Protein AF-A0A7X2LNN9-F1 (afdb_monomer)

Structure (mmCIF, N/CA/C/O backbone):
data_AF-A0A7X2LNN9-F1
#
_entry.id   AF-A0A7X2LNN9-F1
#
loop_
_atom_site.group_PDB
_atom_site.id
_atom_site.type_symbol
_atom_site.label_atom_id
_atom_site.label_alt_id
_atom_site.label_comp_id
_atom_site.label_asym_id
_atom_site.label_entity_id
_atom_site.label_seq_id
_atom_site.pdbx_PDB_ins_code
_atom_site.Cartn_x
_atom_site.Cartn_y
_atom_site.Cartn_z
_atom_site.occupancy
_atom_site.B_iso_or_equiv
_atom_site.auth_seq_id
_atom_site.auth_comp_id
_atom_site.auth_asym_id
_atom_site.auth_atom_id
_atom_site.pdbx_PDB_model_num
ATOM 1 N N . MET A 1 1 ? 9.167 -36.268 1.931 1.00 43.66 1 MET A N 1
ATOM 2 C CA . MET A 1 1 ? 9.288 -34.827 1.612 1.00 43.66 1 MET A CA 1
ATOM 3 C C . MET A 1 1 ? 7.962 -34.403 1.002 1.00 43.66 1 MET A C 1
ATOM 5 O O . MET A 1 1 ? 7.632 -34.933 -0.048 1.00 43.66 1 MET A O 1
ATOM 9 N N . SER A 1 2 ? 7.146 -33.583 1.678 1.00 45.25 2 SER A N 1
ATOM 10 C CA . SER A 1 2 ? 5.885 -33.127 1.072 1.00 45.25 2 SER A CA 1
ATOM 11 C C . SER A 1 2 ? 6.213 -32.093 -0.004 1.00 45.25 2 SER A C 1
ATOM 13 O O . SER A 1 2 ? 7.059 -31.221 0.213 1.00 45.25 2 SER A O 1
ATOM 15 N N . ALA A 1 3 ? 5.590 -32.221 -1.175 1.00 50.84 3 ALA A N 1
ATOM 16 C CA . ALA A 1 3 ? 5.621 -31.181 -2.190 1.00 50.84 3 ALA A CA 1
ATOM 17 C C . ALA A 1 3 ? 5.091 -29.898 -1.535 1.00 50.84 3 ALA A C 1
ATOM 19 O O . ALA A 1 3 ? 3.943 -29.847 -1.097 1.00 50.84 3 ALA A O 1
ATOM 20 N N . ARG A 1 4 ? 5.960 -28.902 -1.349 1.00 54.28 4 ARG A N 1
ATOM 21 C CA . ARG A 1 4 ? 5.538 -27.584 -0.869 1.00 54.28 4 ARG A CA 1
ATOM 22 C C . ARG A 1 4 ? 4.745 -26.959 -2.014 1.00 54.28 4 ARG A C 1
ATOM 24 O O . ARG A 1 4 ? 5.322 -26.751 -3.077 1.00 54.28 4 ARG A O 1
ATOM 31 N N . SER A 1 5 ? 3.444 -26.744 -1.825 1.00 60.78 5 SER A N 1
ATOM 32 C CA . SER A 1 5 ? 2.589 -26.164 -2.861 1.00 60.78 5 SER A CA 1
ATOM 33 C C . SER A 1 5 ? 3.081 -24.761 -3.202 1.00 60.78 5 SER A C 1
ATOM 35 O O . SER A 1 5 ? 3.317 -23.941 -2.311 1.00 60.78 5 SER A O 1
ATOM 37 N N . GLN A 1 6 ? 3.269 -24.505 -4.490 1.00 79.12 6 GLN A N 1
ATOM 38 C CA . GLN A 1 6 ? 3.495 -23.163 -5.006 1.00 79.12 6 GLN A CA 1
ATOM 39 C C . GLN A 1 6 ? 2.205 -22.345 -4.842 1.00 79.12 6 GLN A C 1
ATOM 41 O O . GLN A 1 6 ? 1.116 -22.916 -4.885 1.00 79.12 6 GLN A O 1
ATOM 46 N N . VAL A 1 7 ? 2.323 -21.037 -4.602 1.00 86.38 7 VAL A N 1
ATOM 47 C CA . VAL A 1 7 ? 1.158 -20.142 -4.551 1.00 86.38 7 VAL A CA 1
ATOM 48 C C . VAL A 1 7 ? 0.544 -20.038 -5.946 1.00 86.38 7 VAL A C 1
ATOM 50 O O . VAL A 1 7 ? 1.263 -19.787 -6.914 1.00 86.38 7 VAL A O 1
ATOM 53 N N . ASP A 1 8 ? -0.774 -20.203 -6.040 1.00 92.00 8 ASP A N 1
ATOM 54 C CA . ASP A 1 8 ? -1.530 -19.816 -7.228 1.00 92.00 8 ASP A CA 1
ATOM 55 C C . ASP A 1 8 ? -1.814 -18.310 -7.164 1.00 92.00 8 ASP A C 1
ATOM 57 O O . ASP A 1 8 ? -2.706 -17.844 -6.456 1.00 92.00 8 ASP A O 1
ATOM 61 N N . PHE A 1 9 ? -1.000 -17.522 -7.865 1.00 89.75 9 PHE A N 1
ATOM 62 C CA . PHE A 1 9 ? -1.122 -16.066 -7.848 1.00 89.75 9 PHE A CA 1
ATOM 63 C C . PHE A 1 9 ? -2.434 -15.569 -8.460 1.00 89.75 9 PHE A C 1
ATOM 65 O O . PHE A 1 9 ? -2.922 -14.531 -8.025 1.00 89.75 9 PHE A O 1
ATOM 72 N N . ALA A 1 10 ? -3.032 -16.297 -9.407 1.00 89.25 10 ALA A N 1
ATOM 73 C CA . ALA A 1 10 ? -4.291 -15.886 -10.028 1.00 89.25 10 ALA A CA 1
ATOM 74 C C . ALA A 1 10 ? -5.477 -16.047 -9.066 1.00 89.25 10 ALA A C 1
ATOM 76 O O . ALA A 1 10 ? -6.401 -15.236 -9.071 1.00 89.25 10 ALA A O 1
ATOM 77 N N . GLU A 1 11 ? -5.435 -17.069 -8.208 1.00 90.69 11 GLU A N 1
ATOM 78 C CA . GLU A 1 11 ? -6.410 -17.241 -7.128 1.00 90.69 11 GLU A CA 1
ATOM 79 C C . GLU A 1 11 ? -6.225 -16.175 -6.035 1.00 90.69 11 GLU A C 1
ATOM 81 O O . GLU A 1 11 ? -7.185 -15.607 -5.508 1.00 90.69 11 GLU A O 1
ATOM 86 N N . VAL A 1 12 ? -4.969 -15.895 -5.686 1.00 91.31 12 VAL A N 1
ATOM 87 C CA . VAL A 1 12 ? -4.617 -15.034 -4.554 1.00 91.31 12 VAL A CA 1
ATOM 88 C C . VAL A 1 12 ? -4.762 -13.546 -4.871 1.00 91.31 12 VAL A C 1
ATOM 90 O O . VAL A 1 12 ? -5.216 -12.793 -4.003 1.00 91.31 12 VAL A O 1
ATOM 93 N N . ILE A 1 13 ? -4.384 -13.140 -6.083 1.00 94.25 13 ILE A N 1
ATOM 94 C CA . ILE A 1 13 ? -4.451 -11.778 -6.616 1.00 94.25 13 ILE A CA 1
ATOM 95 C C . ILE A 1 13 ? -5.570 -11.754 -7.656 1.00 94.25 13 ILE A C 1
ATOM 97 O O . ILE A 1 13 ? -5.352 -11.945 -8.853 1.00 94.25 13 ILE A O 1
ATOM 101 N N . SER A 1 14 ? -6.787 -11.559 -7.161 1.00 92.81 14 SER A N 1
ATOM 102 C CA . SER A 1 14 ? -8.021 -11.707 -7.926 1.00 92.81 14 SER A CA 1
ATOM 103 C C . SER A 1 14 ? -8.896 -10.458 -7.855 1.00 92.81 14 SER A C 1
ATOM 105 O O . SER A 1 14 ? -8.697 -9.575 -7.019 1.00 92.81 14 SER A O 1
ATOM 107 N N . GLU A 1 15 ? -9.920 -10.406 -8.705 1.00 92.25 15 GLU A N 1
ATOM 108 C CA . GLU A 1 15 ? -10.960 -9.369 -8.669 1.00 92.25 15 GLU A CA 1
ATOM 109 C C . GLU A 1 15 ? -11.653 -9.268 -7.300 1.00 92.25 15 GLU A C 1
ATOM 111 O O . GLU A 1 15 ? -12.073 -8.185 -6.892 1.00 92.25 15 GLU A O 1
ATOM 116 N N . ASP A 1 16 ? -11.739 -10.373 -6.556 1.00 94.56 16 ASP A N 1
ATOM 117 C CA . ASP A 1 16 ? -12.312 -10.369 -5.210 1.00 94.56 16 ASP A CA 1
ATOM 118 C C . ASP A 1 16 ? -11.425 -9.606 -4.224 1.00 94.56 16 ASP A C 1
ATOM 120 O O . ASP A 1 16 ? -11.947 -8.831 -3.423 1.00 94.56 16 ASP A O 1
ATOM 124 N N . LEU A 1 17 ? -10.094 -9.736 -4.326 1.00 95.44 17 LEU A N 1
ATOM 125 C CA . LEU A 1 17 ? -9.164 -8.932 -3.530 1.00 95.44 17 LEU A CA 1
ATOM 126 C C . LEU A 1 17 ? -9.338 -7.441 -3.843 1.00 95.44 17 LEU A C 1
ATOM 128 O O . LEU A 1 17 ? -9.441 -6.634 -2.922 1.00 95.44 17 LEU A O 1
ATOM 132 N N . ILE A 1 18 ? -9.430 -7.081 -5.127 1.00 95.31 18 ILE A N 1
ATOM 133 C CA . ILE A 1 18 ? -9.627 -5.696 -5.591 1.00 95.31 18 ILE A CA 1
ATOM 134 C C . ILE A 1 18 ? -10.919 -5.100 -5.028 1.00 95.31 18 ILE A C 1
ATOM 136 O O . ILE A 1 18 ? -10.898 -3.997 -4.477 1.00 95.31 18 ILE A O 1
ATOM 140 N N . ARG A 1 19 ? -12.029 -5.845 -5.083 1.00 95.56 19 ARG A N 1
ATOM 141 C CA . ARG A 1 19 ? -13.306 -5.434 -4.478 1.00 95.56 19 ARG A CA 1
ATOM 142 C C . ARG A 1 19 ? -13.213 -5.323 -2.963 1.00 95.56 19 ARG A C 1
ATOM 144 O O . ARG A 1 19 ? -13.729 -4.363 -2.399 1.00 95.56 19 ARG A O 1
ATOM 151 N N . GLN A 1 20 ? -12.551 -6.2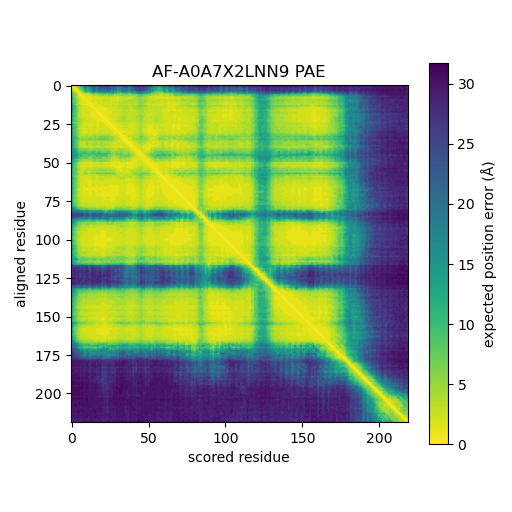77 -2.312 1.00 95.94 20 GLN A N 1
ATOM 152 C CA . GLN A 1 20 ? -12.385 -6.302 -0.864 1.00 95.94 20 GLN A CA 1
ATOM 153 C C . GLN A 1 20 ? -11.641 -5.058 -0.367 1.00 95.94 20 GLN A C 1
ATOM 155 O O . GLN A 1 20 ? -12.076 -4.434 0.598 1.00 95.94 20 GLN A O 1
ATOM 160 N N . VAL A 1 21 ? -10.553 -4.661 -1.034 1.00 96.94 21 VAL A N 1
ATOM 161 C CA . VAL A 1 21 ? -9.789 -3.463 -0.649 1.00 96.94 21 VAL A CA 1
ATOM 162 C C . VAL A 1 21 ? -10.348 -2.161 -1.227 1.00 96.94 21 VAL A C 1
ATOM 164 O O . VAL A 1 21 ? -9.925 -1.085 -0.803 1.00 96.94 21 VAL A O 1
ATOM 167 N N . ASN A 1 22 ? -11.338 -2.250 -2.120 1.00 96.94 22 ASN A N 1
ATOM 168 C CA . ASN A 1 22 ? -11.948 -1.138 -2.849 1.00 96.94 22 ASN A CA 1
ATOM 169 C C . ASN A 1 22 ? -10.922 -0.365 -3.699 1.00 96.94 22 ASN A C 1
ATOM 171 O O . ASN A 1 22 ? -10.757 0.851 -3.571 1.00 96.94 22 ASN A O 1
ATOM 175 N N . LEU A 1 23 ? -10.187 -1.106 -4.527 1.00 96.19 23 LEU A N 1
ATOM 176 C CA . LEU A 1 23 ? -9.328 -0.565 -5.580 1.00 96.19 23 LEU A CA 1
ATOM 177 C C . LEU A 1 23 ? -10.143 -0.352 -6.860 1.00 96.19 23 LEU A C 1
ATOM 179 O O . LEU A 1 23 ? -11.047 -1.129 -7.166 1.00 96.19 23 LEU A O 1
ATOM 183 N N . SER A 1 24 ? -9.791 0.669 -7.642 1.00 94.62 24 SER A N 1
ATOM 184 C CA . SER A 1 24 ? -10.483 0.960 -8.909 1.00 94.62 24 SER A CA 1
ATOM 185 C C . SER A 1 24 ? -10.273 -0.105 -9.992 1.00 94.62 24 SER A C 1
ATOM 187 O O . SER A 1 24 ? -11.080 -0.224 -10.915 1.00 94.62 24 SER A O 1
ATOM 189 N N . ARG A 1 25 ? -9.163 -0.845 -9.905 1.00 94.19 25 ARG A N 1
ATOM 190 C CA . ARG A 1 25 ? -8.722 -1.825 -10.899 1.00 94.19 25 ARG A CA 1
ATOM 191 C C . ARG A 1 25 ? -7.743 -2.827 -10.300 1.00 94.19 25 ARG A C 1
ATOM 193 O O . ARG A 1 25 ? -7.092 -2.546 -9.293 1.00 94.19 25 ARG A O 1
ATOM 200 N N . LEU A 1 26 ? -7.583 -3.955 -10.986 1.00 93.00 26 LEU A N 1
ATOM 201 C CA . LEU A 1 26 ? -6.421 -4.818 -10.822 1.00 93.00 26 LEU A CA 1
ATOM 202 C C . LEU A 1 26 ? -5.186 -4.129 -11.420 1.00 93.00 26 LEU A C 1
ATOM 204 O O . LEU A 1 26 ? -5.213 -3.683 -12.569 1.00 93.00 26 LEU A O 1
ATOM 208 N N . TYR A 1 27 ? -4.111 -4.039 -10.642 1.00 92.88 27 TYR A N 1
ATOM 209 C CA . TYR A 1 27 ? -2.844 -3.487 -11.104 1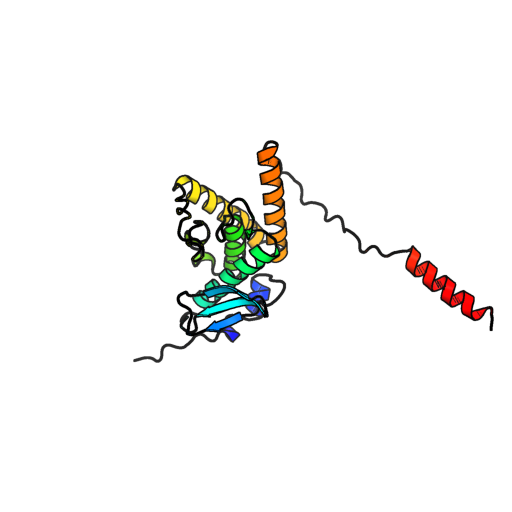.00 92.88 27 TYR A CA 1
ATOM 210 C C . TYR A 1 27 ? -2.024 -4.619 -11.743 1.00 92.88 27 TYR A C 1
ATOM 212 O O . TYR A 1 27 ? -1.892 -5.685 -11.135 1.00 92.88 27 TYR A O 1
ATOM 220 N N . PRO A 1 28 ? -1.512 -4.439 -12.975 1.00 92.00 28 PRO A N 1
ATOM 221 C CA . PRO A 1 28 ? -0.758 -5.483 -13.659 1.00 92.00 28 PRO A CA 1
ATOM 222 C C . PRO A 1 28 ? 0.471 -5.916 -12.860 1.00 92.00 28 PRO A C 1
ATOM 224 O O . PRO A 1 28 ? 1.195 -5.074 -12.330 1.00 92.00 28 PRO A O 1
ATOM 227 N N . TYR A 1 29 ? 0.720 -7.225 -12.814 1.00 93.44 29 TYR A N 1
ATOM 228 C CA . TYR A 1 29 ? 1.893 -7.788 -12.158 1.00 93.44 29 TYR A CA 1
ATOM 229 C C . TYR A 1 29 ? 2.559 -8.881 -12.999 1.00 93.44 29 TYR A C 1
ATOM 231 O O . TYR A 1 29 ? 1.916 -9.569 -13.792 1.00 93.44 29 TYR A O 1
ATOM 239 N N . GLU A 1 30 ? 3.857 -9.060 -12.778 1.00 93.81 30 GLU A N 1
ATOM 240 C CA . GLU A 1 30 ? 4.685 -10.115 -13.354 1.00 93.81 30 GLU A CA 1
ATOM 241 C C . GLU A 1 30 ? 5.240 -11.018 -12.246 1.00 93.81 30 GLU A C 1
ATOM 243 O O . GLU A 1 30 ? 5.506 -10.573 -11.130 1.00 93.81 30 GLU A O 1
ATOM 248 N N . ILE A 1 31 ? 5.446 -12.300 -12.555 1.00 93.38 31 ILE A N 1
ATOM 249 C CA . ILE A 1 31 ? 6.095 -13.253 -11.646 1.00 93.38 31 ILE A CA 1
ATOM 250 C C . ILE A 1 31 ? 7.514 -13.516 -12.145 1.00 93.38 31 ILE A C 1
ATOM 252 O O . ILE A 1 31 ? 7.689 -14.009 -13.261 1.00 93.38 31 ILE A O 1
ATOM 256 N N . SER A 1 32 ? 8.521 -13.252 -11.313 1.00 92.00 32 SER A N 1
ATOM 257 C CA . SER A 1 32 ? 9.933 -13.432 -11.666 1.00 92.00 32 SER A CA 1
ATOM 258 C C . SER A 1 32 ? 10.648 -14.385 -10.711 1.00 92.00 32 SER A C 1
ATOM 260 O O . SER A 1 32 ? 10.415 -14.376 -9.507 1.00 92.00 32 SER A O 1
ATOM 262 N N . SER A 1 33 ? 11.543 -15.218 -11.250 1.00 89.19 33 SER A N 1
ATOM 263 C CA . SER A 1 33 ? 12.490 -16.023 -10.459 1.00 89.19 33 SER A CA 1
ATOM 264 C C . SER A 1 33 ? 13.831 -15.327 -10.219 1.00 89.19 33 SER A C 1
ATOM 266 O O . SER A 1 33 ? 14.700 -15.903 -9.570 1.00 89.19 33 SER A O 1
ATOM 268 N N . GLU A 1 34 ? 14.018 -14.137 -10.787 1.00 89.56 34 GLU A N 1
ATOM 269 C CA . GLU A 1 34 ? 15.263 -13.359 -10.727 1.00 89.56 34 GLU A CA 1
ATOM 270 C C . GLU A 1 34 ? 15.202 -12.254 -9.664 1.00 89.56 34 GLU A C 1
ATOM 272 O O . GLU A 1 34 ? 16.154 -11.496 -9.498 1.00 89.56 34 GLU A O 1
ATOM 277 N N . LEU A 1 35 ? 14.089 -12.157 -8.929 1.00 86.12 35 LEU A N 1
ATOM 278 C CA . LEU A 1 35 ? 13.930 -11.168 -7.873 1.00 86.12 35 LEU A CA 1
ATOM 279 C C . LEU A 1 35 ? 14.808 -11.522 -6.664 1.00 86.12 35 LEU A C 1
ATOM 281 O O . LEU A 1 35 ? 14.803 -12.651 -6.175 1.00 86.12 35 LEU A O 1
ATOM 285 N N . HIS A 1 36 ? 15.549 -10.535 -6.158 1.00 83.75 36 HIS A N 1
ATOM 286 C CA . HIS A 1 36 ? 16.322 -10.651 -4.914 1.00 83.75 36 HIS A CA 1
ATOM 287 C C . HIS A 1 36 ? 15.546 -10.161 -3.676 1.00 83.75 36 HIS A C 1
ATOM 289 O O . HIS A 1 36 ? 16.068 -10.192 -2.562 1.00 83.75 36 HIS A O 1
ATOM 295 N N . THR A 1 37 ? 14.303 -9.718 -3.869 1.00 85.75 37 THR A N 1
ATOM 296 C CA . THR A 1 37 ? 13.343 -9.281 -2.846 1.00 85.75 37 THR A CA 1
ATOM 297 C C . THR A 1 37 ? 12.053 -10.098 -2.971 1.00 85.75 37 THR A C 1
ATOM 299 O O . THR A 1 37 ? 11.919 -10.895 -3.892 1.00 85.75 37 THR A O 1
ATOM 302 N N . SER A 1 38 ? 11.095 -9.925 -2.053 1.00 88.75 38 SER A N 1
ATOM 303 C CA . SER A 1 38 ? 9.778 -10.584 -2.153 1.00 88.75 38 SER A CA 1
ATOM 304 C C . SER A 1 38 ? 8.904 -9.992 -3.268 1.00 88.75 38 SER A C 1
ATOM 306 O O . SER A 1 38 ? 8.110 -10.706 -3.880 1.00 88.75 38 SER A O 1
ATOM 308 N N . GLY A 1 39 ? 9.050 -8.691 -3.514 1.00 90.50 39 GLY A N 1
ATOM 309 C CA . GLY A 1 39 ? 8.344 -7.917 -4.527 1.00 90.50 39 GLY A CA 1
ATOM 310 C C . GLY A 1 39 ? 9.127 -6.655 -4.876 1.00 90.50 39 GLY A C 1
ATOM 311 O O . GLY A 1 39 ? 10.080 -6.293 -4.175 1.00 90.50 39 GLY A O 1
ATOM 312 N N . GLN A 1 40 ? 8.781 -6.051 -6.008 1.00 90.38 40 GLN A N 1
ATOM 313 C CA . GLN A 1 40 ? 9.347 -4.790 -6.458 1.00 90.38 40 GLN A CA 1
ATOM 314 C C . GLN A 1 40 ? 8.367 -4.051 -7.368 1.00 90.38 40 GLN A C 1
ATOM 316 O O . GLN A 1 40 ? 7.946 -4.566 -8.404 1.00 90.38 40 GLN A O 1
ATOM 321 N N . PHE A 1 41 ? 8.089 -2.803 -7.030 1.00 88.88 41 PHE A N 1
ATOM 322 C CA . PHE A 1 41 ? 7.589 -1.799 -7.948 1.00 88.88 41 PHE A CA 1
ATOM 323 C C . PHE A 1 41 ? 8.759 -1.179 -8.727 1.00 88.88 41 PHE A C 1
ATOM 325 O O . PHE A 1 41 ? 9.728 -0.695 -8.136 1.00 88.88 41 PHE A O 1
ATOM 332 N N . ARG A 1 42 ? 8.686 -1.193 -10.060 1.00 85.81 42 ARG A N 1
ATOM 333 C CA . ARG A 1 42 ? 9.679 -0.568 -10.949 1.00 85.81 42 ARG A CA 1
ATOM 334 C C . ARG A 1 42 ? 8.998 0.241 -12.045 1.00 85.81 42 ARG A C 1
ATOM 336 O O . ARG A 1 42 ? 7.870 -0.053 -12.432 1.00 85.81 42 ARG A O 1
ATOM 343 N N . PHE A 1 43 ? 9.702 1.238 -12.566 1.00 80.12 43 PHE A N 1
ATOM 344 C CA . PHE A 1 43 ? 9.272 1.991 -13.738 1.00 80.12 43 PHE A CA 1
ATOM 345 C C . PHE A 1 43 ? 10.170 1.626 -14.919 1.00 80.12 43 PHE A C 1
ATOM 347 O O . PHE A 1 43 ? 11.388 1.765 -14.827 1.00 80.12 43 PHE A O 1
ATOM 354 N N . ASP A 1 44 ? 9.571 1.131 -15.999 1.00 80.81 44 ASP A N 1
ATOM 355 C CA . ASP A 1 44 ? 10.251 0.858 -17.264 1.00 80.81 44 ASP A CA 1
ATOM 356 C C . ASP A 1 44 ? 9.819 1.908 -18.296 1.00 80.81 44 ASP A C 1
ATOM 358 O O . ASP A 1 44 ? 8.626 2.112 -18.509 1.00 80.81 44 ASP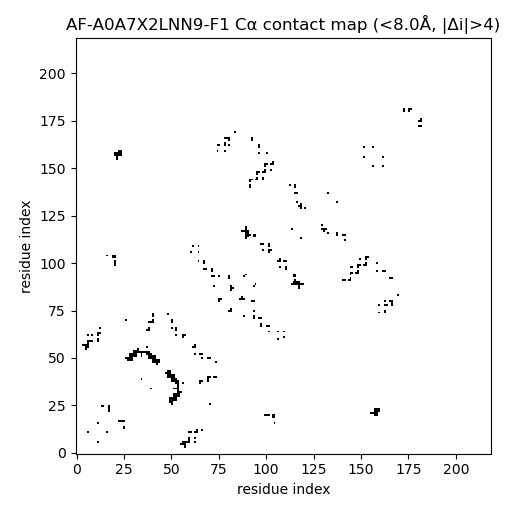 A O 1
ATOM 362 N N . ASP A 1 45 ? 10.767 2.575 -18.956 1.00 76.75 45 ASP A N 1
ATOM 363 C CA . ASP A 1 45 ? 10.463 3.665 -19.898 1.00 76.75 45 ASP A CA 1
ATOM 364 C C . ASP A 1 45 ? 9.615 3.221 -21.106 1.00 76.75 45 ASP A C 1
ATOM 366 O O . ASP A 1 45 ? 8.962 4.044 -21.750 1.00 76.75 45 ASP A O 1
ATOM 370 N N . SER A 1 46 ? 9.618 1.925 -21.432 1.00 82.81 46 SER A N 1
ATOM 371 C CA . SER A 1 46 ? 8.895 1.351 -22.568 1.00 82.81 46 SER A CA 1
ATOM 372 C C . SER A 1 46 ? 7.569 0.691 -22.185 1.00 82.81 46 SER A C 1
ATOM 374 O O . SER A 1 46 ? 6.634 0.694 -22.989 1.00 82.81 46 SER A O 1
ATOM 376 N N . LEU A 1 47 ? 7.469 0.151 -20.968 1.00 76.38 47 LEU A N 1
ATOM 377 C CA . LEU A 1 47 ? 6.301 -0.597 -20.485 1.00 76.38 47 LEU A CA 1
ATOM 378 C C . LEU A 1 47 ? 5.488 0.159 -19.422 1.00 76.38 47 LEU A C 1
ATOM 380 O O . LEU A 1 47 ? 4.349 -0.215 -19.142 1.00 76.38 47 LEU A O 1
ATOM 384 N N . GLY A 1 48 ? 6.037 1.239 -18.866 1.00 82.38 48 GLY A N 1
ATOM 385 C CA . GLY A 1 48 ? 5.445 2.017 -17.785 1.00 82.38 48 GLY A CA 1
ATOM 386 C C . GLY A 1 48 ? 5.648 1.383 -16.398 1.00 82.38 48 GLY A C 1
ATOM 387 O O . GLY A 1 48 ? 6.599 0.624 -16.189 1.00 82.38 48 GLY A O 1
ATOM 388 N N . PRO A 1 49 ? 4.789 1.713 -15.412 1.00 85.75 49 PRO A N 1
ATOM 389 C CA . PRO A 1 49 ? 4.871 1.152 -14.065 1.00 85.75 49 PRO A CA 1
ATOM 390 C C . PRO A 1 49 ? 4.592 -0.357 -14.064 1.00 85.75 49 PRO A C 1
ATOM 392 O O . PRO A 1 49 ? 3.597 -0.811 -14.631 1.00 85.75 49 PRO A O 1
ATOM 395 N N . GLN A 1 50 ? 5.445 -1.123 -13.384 1.00 89.75 50 GLN A N 1
ATOM 396 C CA . GLN A 1 50 ? 5.342 -2.574 -13.262 1.00 89.75 50 GLN A CA 1
ATOM 397 C C . GLN A 1 50 ? 5.464 -3.034 -11.808 1.00 89.75 50 GLN A C 1
ATOM 399 O O . GLN A 1 50 ? 6.362 -2.606 -11.081 1.00 89.75 50 GLN A O 1
ATOM 404 N N . ILE A 1 51 ? 4.607 -3.980 -11.421 1.00 94.06 51 ILE A N 1
ATOM 405 C CA . ILE A 1 51 ? 4.725 -4.738 -10.173 1.00 94.06 51 ILE A CA 1
ATOM 406 C C . ILE A 1 51 ? 5.333 -6.099 -10.499 1.00 94.06 51 ILE A C 1
ATOM 408 O O . ILE A 1 51 ? 4.815 -6.829 -11.340 1.00 94.06 51 ILE A O 1
ATOM 412 N N . VAL A 1 52 ? 6.414 -6.468 -9.824 1.00 93.75 52 VAL A N 1
ATOM 413 C CA . VAL A 1 52 ? 7.069 -7.767 -9.991 1.00 93.75 52 VAL A CA 1
ATOM 414 C C . VAL A 1 52 ? 7.063 -8.499 -8.658 1.00 93.75 52 VAL A C 1
ATOM 416 O O . VAL A 1 52 ? 7.446 -7.935 -7.637 1.00 93.75 52 VAL A O 1
ATOM 419 N N . LEU A 1 53 ? 6.634 -9.758 -8.657 1.00 94.12 53 LEU A N 1
ATOM 420 C CA . LEU A 1 53 ? 6.549 -10.599 -7.465 1.00 94.12 53 LEU A CA 1
ATOM 421 C C . LEU A 1 53 ? 7.512 -11.781 -7.575 1.00 94.12 53 LEU A C 1
ATOM 423 O O . LEU A 1 53 ? 7.689 -12.358 -8.654 1.00 94.12 53 LEU A O 1
ATOM 427 N N . ASP A 1 54 ? 8.105 -12.176 -6.450 1.00 92.69 54 ASP A N 1
ATOM 428 C CA . ASP A 1 54 ? 8.967 -13.353 -6.391 1.00 92.69 54 ASP A CA 1
ATOM 429 C C . ASP A 1 54 ? 8.156 -14.643 -6.587 1.00 92.69 54 ASP A C 1
ATOM 431 O O . ASP A 1 54 ? 7.220 -14.963 -5.845 1.00 92.69 54 ASP A O 1
ATOM 435 N N . ARG A 1 55 ? 8.573 -15.448 -7.566 1.00 88.56 55 ARG A N 1
ATOM 436 C CA . ARG A 1 55 ? 8.022 -16.775 -7.858 1.00 88.56 55 ARG A CA 1
ATOM 437 C C . ARG A 1 55 ? 8.051 -17.721 -6.658 1.00 88.56 55 ARG A C 1
ATOM 439 O O . ARG A 1 55 ? 7.253 -18.662 -6.615 1.00 88.56 55 ARG A O 1
ATOM 446 N N . TYR A 1 56 ? 8.976 -17.523 -5.721 1.00 88.12 56 TYR A N 1
ATOM 447 C CA . TYR A 1 56 ? 9.183 -18.407 -4.576 1.00 88.12 56 TYR A CA 1
ATOM 448 C C . TYR A 1 56 ? 8.361 -18.040 -3.338 1.00 88.12 56 TYR A C 1
ATOM 450 O O . TYR A 1 56 ? 8.527 -18.695 -2.300 1.00 88.12 56 TYR A O 1
ATOM 458 N N . LEU A 1 57 ? 7.432 -17.081 -3.431 1.00 88.56 57 LEU A N 1
ATOM 459 C CA . LEU A 1 57 ? 6.432 -16.843 -2.390 1.00 88.56 57 LEU A CA 1
ATOM 460 C C . LEU A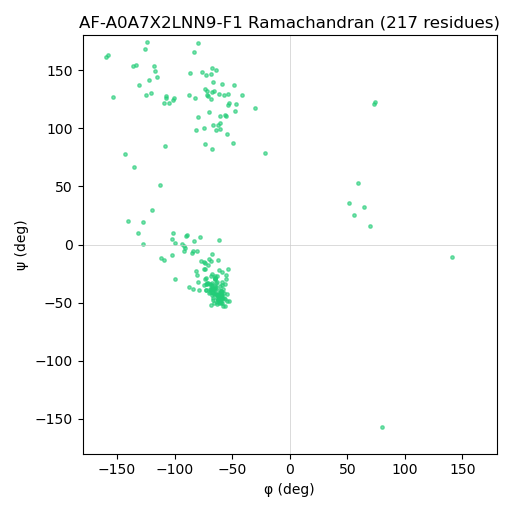 1 57 ? 5.618 -18.121 -2.131 1.00 88.56 57 LEU A C 1
ATOM 462 O O . LEU A 1 57 ? 5.118 -18.777 -3.042 1.00 88.56 57 LEU A O 1
ATOM 466 N N . ARG A 1 58 ? 5.522 -18.510 -0.853 1.00 84.81 58 ARG A N 1
ATOM 467 C CA . ARG A 1 58 ? 4.987 -19.828 -0.441 1.00 84.81 58 ARG A CA 1
ATOM 468 C C . ARG A 1 58 ? 3.656 -19.776 0.288 1.00 84.81 58 ARG A C 1
ATOM 470 O O . ARG A 1 58 ? 3.075 -20.820 0.562 1.00 84.81 58 ARG A O 1
ATOM 477 N N . ARG A 1 59 ? 3.222 -18.586 0.691 1.00 88.50 59 ARG A N 1
ATOM 478 C CA . ARG A 1 59 ? 1.999 -18.385 1.469 1.00 88.50 59 ARG A CA 1
ATOM 479 C C . ARG A 1 59 ? 1.123 -17.395 0.728 1.00 88.50 59 ARG A C 1
ATOM 481 O O . ARG A 1 59 ? 1.604 -16.317 0.394 1.00 88.50 59 ARG A O 1
ATOM 488 N N . ALA A 1 60 ? -0.136 -17.767 0.513 1.00 88.44 60 ALA A N 1
ATOM 489 C CA . ALA A 1 60 ? -1.125 -16.923 -0.149 1.00 88.44 60 ALA A CA 1
ATOM 490 C C .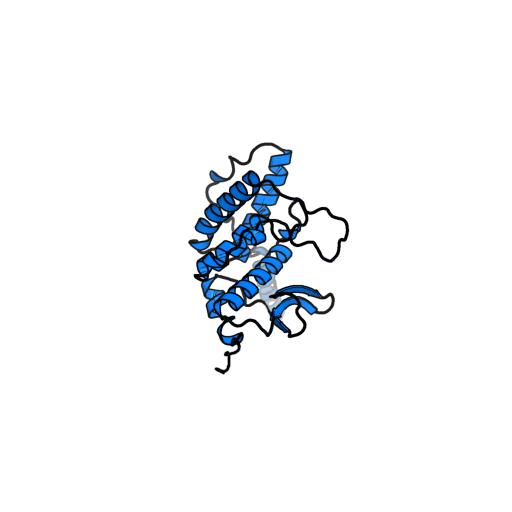 ALA A 1 60 ? -1.218 -15.545 0.517 1.00 88.44 60 ALA A C 1
ATOM 492 O O . ALA A 1 60 ? -1.095 -14.526 -0.147 1.00 88.44 60 ALA A O 1
ATOM 493 N N . GLU A 1 61 ? -1.327 -15.512 1.843 1.00 89.69 61 GLU A N 1
ATOM 494 C CA . GLU A 1 61 ? -1.395 -14.268 2.617 1.00 89.69 61 GLU A CA 1
ATOM 495 C C . GLU A 1 61 ? -0.162 -13.376 2.421 1.00 89.69 61 GLU A C 1
ATOM 497 O O . GLU A 1 61 ? -0.293 -12.177 2.200 1.00 89.69 61 GLU A O 1
ATOM 502 N N . HIS A 1 62 ? 1.038 -13.969 2.424 1.00 90.19 62 HIS A N 1
ATOM 503 C CA . HIS A 1 62 ? 2.270 -13.222 2.180 1.00 90.19 62 HIS A CA 1
ATOM 504 C C . HIS A 1 62 ? 2.317 -12.682 0.746 1.00 90.19 62 HIS A C 1
ATOM 506 O O . HIS A 1 62 ? 2.710 -11.542 0.542 1.00 90.19 62 HIS A O 1
ATOM 512 N N . ALA A 1 63 ? 1.859 -13.455 -0.243 1.00 92.56 63 ALA A N 1
ATOM 513 C CA . ALA A 1 63 ? 1.762 -12.978 -1.620 1.00 92.56 63 ALA A CA 1
ATOM 514 C C . ALA A 1 63 ? 0.750 -11.829 -1.776 1.00 92.56 63 ALA A C 1
ATOM 516 O O . ALA A 1 63 ? 1.040 -10.878 -2.498 1.00 92.56 63 ALA A O 1
ATOM 517 N N . ARG A 1 64 ? -0.386 -11.856 -1.055 1.00 94.50 64 ARG A N 1
ATOM 518 C CA . ARG A 1 64 ? -1.322 -10.714 -1.002 1.00 94.50 64 ARG A CA 1
ATOM 519 C C . ARG A 1 64 ? -0.671 -9.483 -0.401 1.00 94.50 64 ARG A C 1
ATOM 521 O O . ARG A 1 64 ? -0.801 -8.411 -0.976 1.00 94.50 64 ARG A O 1
ATOM 528 N N . TYR A 1 65 ? 0.016 -9.637 0.732 1.00 95.00 65 TYR A N 1
ATOM 529 C CA . TYR A 1 65 ? 0.725 -8.535 1.377 1.00 95.00 65 TYR A CA 1
ATOM 530 C C . TYR A 1 65 ? 1.727 -7.892 0.415 1.00 95.00 65 TYR A C 1
ATOM 532 O O . TYR A 1 65 ? 1.637 -6.694 0.173 1.00 95.00 65 TYR A O 1
ATOM 540 N N . VAL A 1 66 ? 2.613 -8.693 -0.187 1.00 94.88 66 VAL A N 1
ATOM 541 C CA . VAL A 1 66 ? 3.636 -8.195 -1.117 1.00 94.88 66 VAL A CA 1
ATOM 542 C C . VAL A 1 66 ? 2.986 -7.484 -2.301 1.00 94.88 66 VAL A C 1
ATOM 544 O O . VAL A 1 66 ? 3.385 -6.378 -2.644 1.00 94.88 66 VAL A O 1
ATOM 547 N N . TYR A 1 67 ? 1.947 -8.068 -2.898 1.00 96.38 67 TYR A N 1
ATOM 548 C CA . TYR A 1 67 ? 1.239 -7.420 -3.996 1.00 96.38 67 TYR A CA 1
ATOM 549 C C . TYR A 1 67 ? 0.620 -6.076 -3.578 1.00 96.38 67 TYR A C 1
ATOM 551 O O . TYR A 1 67 ? 0.853 -5.069 -4.239 1.00 96.38 67 TYR A O 1
ATOM 559 N N . LEU A 1 68 ? -0.120 -6.024 -2.465 1.00 97.38 68 LEU A N 1
ATOM 560 C CA . LEU A 1 68 ? -0.730 -4.782 -1.974 1.00 97.38 68 LEU A CA 1
ATOM 561 C C . LEU A 1 68 ? 0.316 -3.724 -1.591 1.00 97.38 68 LEU A C 1
ATOM 563 O O . LEU A 1 68 ? 0.066 -2.533 -1.764 1.00 97.38 68 LEU A O 1
ATOM 567 N N . HIS A 1 69 ? 1.482 -4.148 -1.104 1.00 95.62 69 HIS A N 1
ATOM 568 C CA . HIS A 1 69 ? 2.620 -3.279 -0.816 1.00 95.62 69 HIS A CA 1
ATOM 569 C C . HIS A 1 69 ? 3.151 -2.601 -2.081 1.00 95.62 69 HIS A C 1
ATOM 571 O O . HIS A 1 69 ? 3.263 -1.376 -2.126 1.00 95.62 69 HIS A O 1
ATOM 577 N N . GLU A 1 70 ? 3.396 -3.364 -3.146 1.00 95.00 70 GLU A N 1
ATOM 578 C CA . GLU A 1 70 ? 3.858 -2.786 -4.414 1.00 95.00 70 GLU A CA 1
ATOM 579 C C . GLU A 1 70 ? 2.769 -1.948 -5.109 1.00 95.00 70 GLU A C 1
ATOM 581 O O . GLU A 1 70 ? 3.065 -0.902 -5.688 1.00 95.00 70 GLU A O 1
ATOM 586 N N . VAL A 1 71 ? 1.489 -2.327 -4.982 1.00 96.06 71 VAL A N 1
ATOM 587 C CA . VAL A 1 71 ? 0.359 -1.484 -5.418 1.00 96.06 71 VAL A CA 1
ATOM 588 C C . VAL A 1 71 ? 0.347 -0.151 -4.668 1.00 96.06 71 VAL A C 1
ATOM 590 O O . VAL A 1 71 ? 0.129 0.894 -5.283 1.00 96.06 71 VAL A O 1
ATOM 593 N N . ALA A 1 72 ? 0.613 -0.152 -3.358 1.00 94.75 72 ALA A N 1
ATOM 594 C CA . ALA A 1 72 ? 0.701 1.078 -2.575 1.00 94.75 72 ALA A CA 1
ATOM 595 C C . ALA A 1 72 ? 1.799 2.004 -3.116 1.00 94.75 72 ALA A C 1
ATOM 597 O O . ALA A 1 72 ? 1.582 3.212 -3.204 1.00 94.75 72 ALA A O 1
ATOM 598 N N . HIS A 1 73 ? 2.948 1.450 -3.520 1.00 91.38 73 HIS A N 1
ATOM 599 C CA . HIS A 1 73 ? 4.026 2.220 -4.142 1.00 91.38 73 HIS A CA 1
ATOM 600 C C . HIS A 1 73 ? 3.593 2.841 -5.468 1.00 91.38 73 HIS A C 1
ATOM 602 O O . HIS A 1 73 ? 3.797 4.040 -5.670 1.00 91.38 73 HIS A O 1
ATOM 608 N N . GLN A 1 74 ? 2.937 2.068 -6.335 1.00 92.25 74 GLN A N 1
ATOM 609 C CA . GLN A 1 74 ? 2.443 2.589 -7.604 1.00 92.25 74 GLN A CA 1
ATOM 610 C C . GLN A 1 74 ? 1.415 3.712 -7.405 1.00 92.25 74 GLN A C 1
ATOM 612 O O . GLN A 1 74 ? 1.538 4.769 -8.020 1.00 92.25 74 GLN A O 1
ATOM 617 N N . ILE A 1 75 ? 0.433 3.529 -6.517 1.00 92.94 75 ILE A N 1
ATOM 618 C CA . ILE A 1 75 ? -0.577 4.558 -6.225 1.00 92.94 75 ILE A CA 1
ATOM 619 C C . ILE A 1 75 ? 0.082 5.798 -5.613 1.00 92.94 75 ILE A C 1
ATOM 621 O O . ILE A 1 75 ? -0.211 6.923 -6.015 1.00 92.94 75 ILE A O 1
ATOM 625 N N . ALA A 1 76 ? 1.015 5.622 -4.677 1.00 88.50 76 ALA A N 1
ATOM 626 C CA . ALA A 1 76 ? 1.762 6.738 -4.109 1.00 88.50 76 ALA A CA 1
ATOM 627 C C . ALA A 1 76 ? 2.540 7.519 -5.186 1.00 88.50 76 ALA A C 1
ATOM 629 O O . ALA 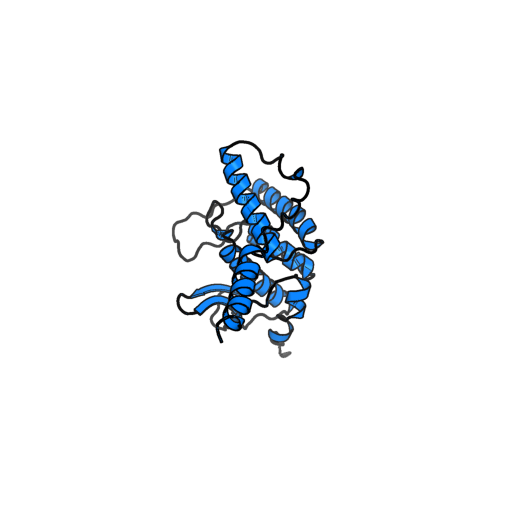A 1 76 ? 2.646 8.745 -5.099 1.00 88.50 76 ALA A O 1
ATOM 630 N N . MET A 1 77 ? 3.050 6.838 -6.216 1.00 85.56 77 MET A N 1
ATOM 631 C CA . MET A 1 77 ? 3.675 7.484 -7.367 1.00 85.56 77 MET A CA 1
ATOM 632 C C . MET A 1 77 ? 2.652 8.257 -8.213 1.00 85.56 77 MET A C 1
ATOM 634 O O . MET A 1 77 ? 2.831 9.454 -8.431 1.00 85.56 77 MET A O 1
ATOM 638 N N . GLU A 1 78 ? 1.553 7.610 -8.619 1.00 87.62 78 GLU A N 1
ATOM 639 C CA . GLU A 1 78 ? 0.480 8.194 -9.448 1.00 87.62 78 GLU A CA 1
ATOM 640 C C . GLU A 1 78 ? -0.126 9.468 -8.829 1.00 87.62 78 GLU A C 1
ATOM 642 O O . GLU A 1 78 ? -0.489 10.398 -9.549 1.00 87.62 78 GLU A O 1
ATOM 647 N N . TYR A 1 79 ? -0.200 9.533 -7.497 1.00 86.81 79 TYR A N 1
ATOM 648 C CA . TYR A 1 79 ? -0.781 10.655 -6.753 1.00 86.81 79 TYR A CA 1
ATOM 649 C C . TYR A 1 79 ? 0.256 11.623 -6.160 1.00 86.81 79 TYR A C 1
ATOM 651 O O . TYR A 1 79 ? -0.110 12.483 -5.360 1.00 86.81 79 TYR A O 1
ATOM 659 N N . GLY A 1 80 ? 1.540 11.509 -6.524 1.00 77.00 80 GLY A N 1
ATOM 660 C CA . GLY A 1 80 ? 2.589 12.442 -6.080 1.00 77.00 80 GLY A CA 1
ATOM 661 C C . GLY A 1 80 ? 2.950 12.344 -4.590 1.00 77.00 80 GLY A C 1
ATOM 662 O O . GLY A 1 80 ? 3.589 13.236 -4.041 1.00 77.00 80 GLY A O 1
ATOM 663 N N . MET A 1 81 ? 2.560 11.268 -3.903 1.00 77.81 81 MET A N 1
ATOM 664 C CA . MET A 1 81 ? 2.869 11.046 -2.481 1.00 77.81 81 MET A CA 1
ATOM 665 C C . MET A 1 81 ? 4.330 10.642 -2.242 1.00 77.81 81 MET A C 1
ATOM 667 O O . MET A 1 81 ? 4.829 10.784 -1.125 1.00 77.81 81 MET A O 1
ATOM 671 N N . HIS A 1 82 ? 5.008 10.135 -3.272 1.00 67.50 82 HIS A N 1
ATOM 672 C CA . HIS A 1 82 ? 6.439 9.826 -3.247 1.00 67.50 82 HIS A CA 1
ATOM 673 C C . HIS A 1 82 ? 7.321 11.087 -3.164 1.00 67.50 82 HIS A C 1
ATOM 675 O O . HIS A 1 82 ? 8.402 11.034 -2.579 1.00 67.50 82 HIS A O 1
ATOM 681 N N . ASP A 1 83 ? 6.827 12.227 -3.662 1.00 55.00 83 ASP A N 1
ATOM 682 C CA . ASP A 1 83 ? 7.516 13.526 -3.650 1.00 55.00 83 ASP A CA 1
ATOM 683 C C . ASP A 1 83 ? 7.408 14.268 -2.303 1.00 55.00 83 ASP A C 1
ATOM 685 O O . ASP A 1 83 ? 8.026 15.314 -2.098 1.00 55.00 83 ASP A O 1
ATOM 689 N N . ALA A 1 84 ? 6.634 13.736 -1.353 1.00 49.75 84 ALA A N 1
ATOM 690 C CA . ALA A 1 84 ? 6.427 14.333 -0.039 1.00 49.75 84 ALA A CA 1
ATOM 691 C C . ALA A 1 84 ? 7.637 14.123 0.897 1.00 49.75 84 ALA A C 1
ATOM 693 O O . ALA A 1 84 ? 8.240 13.046 0.930 1.00 49.75 84 ALA A O 1
ATOM 694 N N . PRO A 1 85 ? 7.910 15.064 1.816 1.00 43.91 85 PRO A N 1
ATOM 695 C CA . PRO A 1 85 ? 8.969 16.091 1.767 1.00 43.91 85 PRO A CA 1
ATOM 696 C C . PRO A 1 85 ? 10.426 15.578 1.719 1.00 43.91 85 PRO A C 1
ATOM 698 O O . PRO A 1 85 ? 11.367 16.371 1.796 1.00 43.91 85 PRO A O 1
ATOM 701 N N . HIS A 1 86 ? 10.649 14.267 1.638 1.00 46.50 86 HIS A N 1
ATOM 702 C CA . HIS A 1 86 ? 11.980 13.659 1.711 1.00 46.50 86 HIS A CA 1
ATOM 703 C C . HIS A 1 86 ? 12.292 12.705 0.550 1.00 46.50 86 HIS A C 1
ATOM 705 O O . HIS A 1 86 ? 13.396 12.162 0.511 1.00 46.50 86 HIS A O 1
ATOM 711 N N . GLY A 1 87 ? 11.365 12.518 -0.401 1.00 54.78 87 GLY A N 1
ATOM 712 C CA . GLY A 1 87 ? 11.556 11.575 -1.508 1.00 54.78 87 GLY A CA 1
ATOM 713 C C . GLY A 1 87 ? 11.657 10.132 -1.015 1.00 54.78 87 GLY A C 1
ATOM 714 O O . GLY A 1 87 ? 12.435 9.347 -1.554 1.00 54.78 87 GLY A O 1
ATOM 715 N N . VAL A 1 88 ? 10.955 9.810 0.077 1.00 62.53 88 VAL A N 1
ATOM 716 C CA . VAL A 1 88 ? 11.050 8.505 0.729 1.00 62.53 88 VAL A CA 1
ATOM 717 C C . VAL A 1 88 ? 9.793 7.691 0.473 1.00 62.53 88 VAL A C 1
ATOM 719 O O . VAL A 1 88 ? 8.677 8.118 0.776 1.00 62.53 88 VAL A O 1
ATOM 722 N N . ALA A 1 89 ? 10.009 6.484 -0.045 1.00 69.38 89 ALA A N 1
ATOM 723 C CA . ALA A 1 89 ? 8.962 5.572 -0.481 1.00 69.38 89 ALA A CA 1
ATOM 724 C C . ALA A 1 89 ? 8.059 5.067 0.664 1.00 69.38 89 ALA A C 1
ATOM 726 O O . ALA A 1 89 ? 6.892 4.780 0.424 1.00 69.38 89 ALA A O 1
ATOM 727 N N . HIS A 1 90 ? 8.571 5.001 1.901 1.00 82.19 90 HIS A N 1
ATOM 728 C CA . HIS A 1 90 ? 7.885 4.454 3.088 1.00 82.19 90 HIS A CA 1
ATOM 729 C C . HIS A 1 90 ? 7.557 5.521 4.142 1.00 82.19 90 HIS A C 1
ATOM 731 O O . HIS A 1 90 ? 7.916 5.390 5.314 1.00 82.19 90 HIS A O 1
ATOM 737 N N . ASN A 1 91 ? 6.915 6.617 3.725 1.00 78.06 91 ASN A N 1
ATOM 738 C CA . ASN A 1 91 ? 6.478 7.671 4.644 1.00 78.06 91 ASN A CA 1
ATOM 739 C C . ASN A 1 91 ? 5.171 7.311 5.392 1.00 78.06 91 ASN A C 1
ATOM 741 O O . ASN A 1 91 ? 4.521 6.305 5.118 1.00 78.06 91 ASN A O 1
ATOM 745 N N . CYS A 1 92 ? 4.746 8.136 6.355 1.00 81.94 92 CYS A N 1
ATOM 746 C CA . CYS A 1 92 ? 3.535 7.850 7.136 1.00 81.94 92 CYS A CA 1
ATOM 747 C C . CYS A 1 92 ? 2.245 7.860 6.298 1.00 81.94 92 CYS A C 1
ATOM 749 O O . CYS A 1 92 ? 1.323 7.122 6.621 1.00 81.94 92 CYS A O 1
ATOM 751 N N . TYR A 1 93 ? 2.168 8.630 5.211 1.00 86.88 93 TYR A N 1
ATOM 752 C CA . TYR A 1 93 ? 1.005 8.611 4.320 1.00 86.88 93 TYR A CA 1
ATOM 753 C C . TYR A 1 93 ? 0.954 7.330 3.481 1.00 86.88 93 TYR A C 1
ATOM 755 O O . TYR A 1 93 ? -0.120 6.750 3.327 1.00 86.88 93 TYR A O 1
ATOM 763 N N . PHE A 1 94 ? 2.109 6.843 3.013 1.00 89.56 94 PHE A N 1
ATOM 764 C CA . PHE A 1 94 ? 2.232 5.497 2.447 1.00 89.56 94 PHE A CA 1
ATOM 765 C C . PHE A 1 94 ? 1.758 4.441 3.457 1.00 89.56 94 PHE A C 1
ATOM 767 O O . PHE A 1 94 ? 0.929 3.597 3.125 1.00 89.56 94 PHE A O 1
ATOM 774 N N . GLY A 1 95 ? 2.202 4.544 4.714 1.00 91.44 95 GLY A N 1
ATOM 775 C CA . GLY A 1 95 ? 1.778 3.648 5.790 1.00 91.44 95 GLY A CA 1
ATOM 776 C C . GLY A 1 95 ? 0.264 3.627 6.009 1.00 91.44 95 GLY A C 1
ATOM 777 O O . GLY A 1 95 ? -0.308 2.553 6.176 1.00 91.44 95 GLY A O 1
ATOM 778 N N . VAL A 1 96 ? -0.403 4.789 5.968 1.00 93.25 96 VAL A N 1
ATOM 779 C CA . VAL A 1 96 ? -1.875 4.870 6.030 1.00 93.25 96 VAL A CA 1
ATOM 780 C C . VAL A 1 96 ? -2.501 4.105 4.866 1.00 93.25 96 VAL A C 1
ATOM 782 O O . VAL A 1 96 ? -3.385 3.283 5.094 1.00 93.25 96 VAL A O 1
ATOM 785 N N . LEU A 1 97 ? -2.028 4.344 3.640 1.00 94.94 97 LEU A N 1
ATOM 786 C CA . LEU A 1 97 ? -2.550 3.703 2.433 1.00 94.94 97 LEU A CA 1
ATOM 787 C C . LEU A 1 97 ? -2.429 2.173 2.506 1.00 94.94 97 LEU A C 1
ATOM 789 O O . LEU A 1 97 ? -3.416 1.457 2.315 1.00 94.94 97 LEU A O 1
ATOM 793 N N . LEU A 1 98 ? -1.233 1.682 2.843 1.00 96.50 98 LEU A N 1
ATOM 794 C CA . LEU A 1 98 ? -0.948 0.258 2.969 1.00 96.50 98 LEU A CA 1
ATOM 795 C C . LEU A 1 98 ? -1.774 -0.379 4.089 1.00 96.50 98 LEU A C 1
ATOM 797 O O . LEU A 1 98 ? -2.469 -1.367 3.854 1.00 96.50 98 LEU A O 1
ATOM 801 N N . LEU A 1 99 ? -1.767 0.198 5.295 1.00 97.06 99 LEU A N 1
ATOM 802 C CA . LEU A 1 99 ? -2.502 -0.370 6.424 1.00 97.06 99 LEU A CA 1
ATOM 803 C C . LEU A 1 99 ? -4.018 -0.366 6.183 1.00 97.06 99 LEU A C 1
ATOM 805 O O . LEU A 1 99 ? -4.698 -1.302 6.603 1.00 97.06 99 LEU A O 1
ATOM 809 N N . THR A 1 100 ? -4.564 0.620 5.466 1.00 98.25 100 THR A N 1
ATOM 810 C CA . THR A 1 100 ? -5.973 0.604 5.053 1.00 98.25 100 THR A CA 1
ATOM 811 C C . THR A 1 100 ? -6.281 -0.572 4.127 1.00 98.25 100 THR A C 1
ATOM 813 O O . THR A 1 100 ? -7.247 -1.295 4.384 1.00 98.25 100 THR A O 1
ATOM 816 N N . MET A 1 101 ? -5.465 -0.812 3.093 1.00 98.12 101 MET A N 1
ATOM 817 C CA . MET A 1 101 ? -5.640 -1.975 2.212 1.00 98.12 101 MET A CA 1
ATOM 818 C C . MET A 1 101 ? -5.542 -3.287 2.992 1.00 98.12 101 MET A C 1
ATOM 820 O O . MET A 1 101 ? -6.410 -4.147 2.856 1.00 98.12 101 MET A O 1
ATOM 824 N N . LEU A 1 102 ? -4.545 -3.420 3.870 1.00 97.38 102 LEU A N 1
ATOM 825 C CA . LEU A 1 102 ? -4.354 -4.626 4.675 1.00 97.38 102 LEU A CA 1
ATOM 826 C C . LEU A 1 102 ? -5.500 -4.862 5.660 1.00 97.38 102 LEU A C 1
ATOM 828 O O . LEU A 1 102 ? -5.927 -6.000 5.818 1.00 97.38 102 LEU A O 1
ATOM 832 N N . LYS A 1 103 ? -6.043 -3.820 6.298 1.00 97.19 103 LYS A N 1
ATOM 833 C CA . LYS A 1 103 ? -7.225 -3.947 7.169 1.00 97.19 103 LYS A CA 1
ATOM 834 C C . LYS A 1 103 ? -8.440 -4.446 6.395 1.00 97.19 103 LYS A C 1
ATOM 836 O O . LYS A 1 103 ? -9.117 -5.357 6.858 1.00 97.19 103 LYS A O 1
ATOM 841 N N . ARG A 1 104 ? -8.696 -3.892 5.207 1.00 97.50 104 ARG A N 1
ATOM 842 C CA . ARG A 1 104 ? -9.805 -4.334 4.350 1.00 97.50 104 ARG A CA 1
ATOM 843 C C . ARG A 1 104 ? -9.610 -5.771 3.858 1.00 97.50 104 ARG A C 1
ATOM 845 O O . ARG A 1 104 ? -10.573 -6.529 3.805 1.00 97.50 104 ARG A O 1
ATOM 852 N N . ALA A 1 105 ? -8.365 -6.164 3.591 1.00 95.56 105 ALA A N 1
ATOM 853 C CA . ALA A 1 105 ? -7.962 -7.518 3.211 1.00 95.56 105 ALA A CA 1
ATOM 854 C C . ALA A 1 105 ? -7.868 -8.524 4.384 1.00 95.56 105 ALA A C 1
ATOM 856 O O . ALA A 1 105 ? -7.372 -9.631 4.183 1.00 95.56 105 ALA A O 1
ATOM 857 N N . ASP A 1 106 ? -8.270 -8.150 5.606 1.00 94.38 106 ASP A N 1
ATOM 858 C CA . ASP A 1 106 ? -8.101 -8.953 6.835 1.00 94.38 106 ASP A CA 1
ATOM 859 C C . ASP A 1 106 ? -6.652 -9.443 7.071 1.00 94.38 106 ASP A C 1
ATOM 861 O O . ASP A 1 106 ? -6.372 -10.548 7.526 1.00 94.38 106 ASP A O 1
ATOM 865 N N . SER A 1 107 ? -5.684 -8.601 6.710 1.00 93.94 107 SER A N 1
ATOM 866 C CA . SER A 1 107 ? -4.247 -8.906 6.676 1.00 93.94 107 SER A CA 1
ATOM 867 C C . SER A 1 107 ? -3.405 -7.883 7.450 1.00 93.94 107 SER A C 1
ATOM 869 O O . SER A 1 107 ? -2.196 -7.788 7.259 1.00 93.94 107 SER A O 1
ATOM 871 N N . ALA A 1 108 ? -4.015 -7.110 8.356 1.00 94.06 108 ALA A N 1
ATOM 872 C CA . ALA A 1 108 ? -3.335 -6.039 9.102 1.00 94.06 108 ALA A CA 1
ATOM 873 C C . ALA A 1 108 ? -2.134 -6.518 9.944 1.00 94.06 108 ALA A C 1
ATOM 875 O O . ALA A 1 108 ? -1.235 -5.736 10.234 1.00 94.06 108 ALA A O 1
ATOM 876 N N . HIS A 1 109 ? -2.096 -7.798 10.319 1.00 91.62 109 HIS A N 1
ATOM 877 C CA . HIS A 1 109 ? -0.995 -8.401 11.073 1.00 91.62 109 HIS A CA 1
ATOM 878 C C . HIS A 1 109 ? 0.305 -8.559 10.259 1.00 91.62 109 HIS A C 1
ATOM 880 O O . HIS A 1 109 ? 1.351 -8.813 10.852 1.00 91.62 109 HIS A O 1
ATOM 886 N N . TYR A 1 110 ? 0.252 -8.394 8.931 1.00 90.94 110 TYR A N 1
ATOM 887 C CA . TYR A 1 110 ? 1.432 -8.322 8.063 1.00 90.94 110 TYR A CA 1
ATOM 888 C C . TYR A 1 110 ? 2.045 -6.921 7.986 1.00 90.94 110 TYR A C 1
ATOM 890 O O . TYR A 1 110 ? 3.092 -6.774 7.376 1.00 90.94 110 TYR A O 1
ATOM 898 N N . PHE A 1 111 ? 1.429 -5.897 8.582 1.00 91.12 111 PHE A N 1
ATOM 899 C CA . PHE A 1 111 ? 1.992 -4.549 8.586 1.00 91.12 111 PHE A CA 1
ATOM 900 C C . PHE A 1 111 ? 3.216 -4.474 9.505 1.00 91.12 111 PHE A C 1
ATOM 902 O O . PHE A 1 111 ? 3.154 -4.870 10.673 1.00 91.12 111 PHE A O 1
ATOM 909 N N . GLN A 1 112 ? 4.332 -3.959 8.997 1.00 85.31 112 GLN A N 1
ATOM 910 C CA . GLN A 1 112 ? 5.619 -3.963 9.687 1.00 85.31 112 GLN A CA 1
ATOM 911 C C . GLN A 1 112 ? 6.103 -2.539 9.959 1.00 85.31 112 GLN A C 1
ATOM 913 O O . GLN A 1 112 ? 5.777 -1.591 9.256 1.00 85.31 112 GLN A O 1
ATOM 918 N N . ILE A 1 113 ? 6.927 -2.372 10.999 1.00 74.38 113 ILE A N 1
ATOM 919 C CA . ILE A 1 113 ? 7.498 -1.056 11.336 1.00 74.38 113 ILE A CA 1
ATOM 920 C C . ILE A 1 113 ? 8.321 -0.503 10.165 1.00 74.38 113 ILE A C 1
ATOM 922 O O . ILE A 1 113 ? 8.320 0.708 9.954 1.00 74.38 113 ILE A O 1
ATOM 926 N N . TYR A 1 114 ? 8.967 -1.368 9.372 1.00 74.81 114 TYR A N 1
ATOM 927 C CA . TYR A 1 114 ? 9.740 -0.913 8.218 1.00 74.81 114 TYR A CA 1
ATOM 928 C C . TYR A 1 114 ? 8.876 -0.217 7.156 1.00 74.81 114 TYR A C 1
ATOM 930 O O . TYR A 1 114 ? 9.381 0.689 6.498 1.00 74.81 114 TYR A O 1
ATOM 938 N N . ASP A 1 115 ? 7.578 -0.545 7.052 1.00 82.56 115 ASP A N 1
ATOM 939 C CA . ASP A 1 115 ? 6.631 0.081 6.110 1.00 82.56 115 ASP A CA 1
ATOM 940 C C . ASP A 1 115 ? 6.443 1.586 6.377 1.00 82.56 115 ASP A C 1
ATOM 942 O O . ASP A 1 115 ? 5.882 2.314 5.558 1.00 82.56 115 ASP A O 1
ATOM 946 N N . ILE A 1 116 ? 6.911 2.060 7.537 1.00 75.50 116 ILE A N 1
ATOM 947 C CA . ILE A 1 116 ? 6.854 3.457 7.984 1.00 75.50 116 ILE A CA 1
ATOM 948 C C . ILE A 1 116 ? 8.199 3.965 8.519 1.00 75.50 116 ILE A C 1
ATOM 950 O O . ILE A 1 116 ? 8.248 5.025 9.154 1.00 75.50 116 ILE A O 1
ATOM 954 N N . GLN A 1 117 ? 9.282 3.203 8.338 1.00 66.94 117 GLN A N 1
ATOM 955 C CA . GLN A 1 117 ? 10.607 3.531 8.874 1.00 66.94 117 GLN A CA 1
ATOM 956 C C . GLN A 1 117 ? 11.459 4.335 7.886 1.00 66.94 117 GLN A C 1
ATOM 958 O O . GLN A 1 117 ? 12.547 4.772 8.255 1.00 66.94 117 GLN A O 1
ATOM 963 N N . ASP A 1 118 ? 10.953 4.619 6.675 1.00 62.00 118 ASP A N 1
ATOM 964 C CA . ASP A 1 118 ? 11.645 5.446 5.671 1.00 62.00 118 ASP A CA 1
ATOM 965 C C . ASP A 1 118 ? 13.061 4.936 5.316 1.00 62.00 118 ASP A C 1
ATOM 967 O O . ASP A 1 118 ? 13.942 5.692 4.906 1.00 62.00 118 ASP A O 1
ATOM 971 N N . GLY A 1 119 ? 13.287 3.638 5.492 1.00 51.28 119 GLY A N 1
ATOM 972 C CA . GLY A 1 119 ? 14.603 3.021 5.429 1.00 51.28 119 GLY A CA 1
ATOM 973 C C . GLY A 1 119 ? 14.569 1.739 4.622 1.00 51.28 119 GLY A C 1
ATOM 974 O O . GLY A 1 119 ? 14.789 0.664 5.165 1.00 51.28 119 GLY A O 1
ATOM 975 N N . ALA A 1 120 ? 14.310 1.849 3.325 1.00 44.06 120 ALA A N 1
ATOM 976 C CA . ALA A 1 120 ? 15.053 1.024 2.390 1.00 44.06 120 ALA A CA 1
ATOM 977 C C . ALA A 1 120 ? 16.118 1.952 1.793 1.00 44.06 120 ALA A C 1
ATOM 979 O O . ALA A 1 120 ? 15.749 3.025 1.302 1.00 44.06 120 ALA A O 1
ATOM 980 N N . PRO A 1 121 ? 17.421 1.622 1.856 1.00 44.44 121 PRO A N 1
ATOM 981 C CA . PRO A 1 121 ? 18.401 2.357 1.077 1.00 44.44 121 PRO A CA 1
ATOM 982 C C . PRO A 1 121 ? 17.904 2.351 -0.366 1.00 44.44 121 PRO A C 1
ATOM 984 O O . PRO A 1 121 ? 17.674 1.288 -0.943 1.00 44.44 121 PRO A O 1
ATOM 987 N N . SER A 1 122 ? 17.691 3.529 -0.949 1.00 41.31 122 SER A N 1
ATOM 988 C CA . SER A 1 122 ? 17.565 3.612 -2.397 1.00 41.31 122 SER A CA 1
ATOM 989 C C . SER A 1 122 ? 18.841 2.986 -2.955 1.00 41.31 122 SER A C 1
ATOM 991 O O . SER A 1 122 ? 19.924 3.552 -2.767 1.00 41.31 122 SER A O 1
ATOM 993 N N . PHE A 1 123 ? 18.734 1.817 -3.588 1.00 42.06 123 PHE A N 1
ATOM 994 C CA . PHE A 1 123 ? 19.872 1.139 -4.215 1.00 42.06 123 PHE A CA 1
ATOM 995 C C . PHE A 1 123 ? 20.615 2.073 -5.197 1.00 42.06 123 PHE A C 1
ATOM 997 O O . PHE A 1 123 ? 21.812 1.913 -5.416 1.00 42.06 123 PHE A O 1
ATOM 1004 N N . ASP A 1 124 ? 19.936 3.123 -5.671 1.00 38.66 124 ASP A N 1
ATOM 1005 C CA . ASP A 1 124 ? 20.426 4.126 -6.618 1.00 38.66 124 ASP A CA 1
ATOM 1006 C C . ASP A 1 124 ? 21.130 5.348 -5.997 1.00 38.66 124 ASP A C 1
ATOM 1008 O O . ASP A 1 124 ? 21.421 6.322 -6.691 1.00 38.66 124 ASP A O 1
ATOM 1012 N N . SER A 1 125 ? 21.410 5.378 -4.690 1.00 40.28 125 SER A N 1
ATOM 1013 C CA . SER A 1 125 ? 22.166 6.496 -4.090 1.00 40.28 125 SER A CA 1
ATOM 1014 C C . SER A 1 125 ? 23.121 6.044 -2.984 1.00 40.28 125 SER A C 1
ATOM 1016 O O . SER A 1 125 ? 22.840 6.251 -1.798 1.00 40.28 125 SER A O 1
ATOM 1018 N N . PRO A 1 126 ? 24.288 5.477 -3.345 1.00 33.28 126 PRO A N 1
ATOM 1019 C CA . PRO A 1 126 ? 25.364 5.226 -2.395 1.00 33.28 126 PRO A CA 1
ATOM 1020 C C . PRO A 1 126 ? 25.872 6.573 -1.852 1.00 33.28 126 PRO A C 1
ATOM 1022 O O . PRO A 1 126 ? 26.625 7.279 -2.514 1.00 33.28 126 PRO A O 1
ATOM 1025 N N . GLY A 1 127 ? 25.413 6.970 -0.661 1.00 38.47 127 GLY A N 1
ATOM 1026 C CA . GLY A 1 127 ? 25.862 8.200 0.005 1.00 38.47 127 GLY A CA 1
ATOM 1027 C C . GLY A 1 127 ? 24.791 9.000 0.747 1.00 38.47 127 GLY A C 1
ATOM 1028 O O . GLY A 1 127 ? 25.146 9.893 1.514 1.00 38.47 127 GLY A O 1
ATOM 1029 N N . LYS A 1 128 ? 23.497 8.694 0.584 1.00 42.56 128 LYS A N 1
ATOM 1030 C CA . LYS A 1 128 ? 22.465 9.259 1.466 1.00 42.56 128 LYS A CA 1
ATOM 1031 C C . LYS A 1 128 ? 22.464 8.462 2.767 1.00 42.56 128 LYS A C 1
ATOM 1033 O O . LYS A 1 128 ? 22.099 7.292 2.774 1.00 42.56 128 LYS A O 1
ATOM 1038 N N . SER A 1 129 ? 22.925 9.084 3.851 1.00 43.19 129 SER A N 1
ATOM 1039 C CA . SER A 1 129 ? 22.838 8.511 5.194 1.00 43.19 129 SER A CA 1
ATOM 1040 C C . SER A 1 129 ? 21.390 8.126 5.483 1.00 43.19 129 SER A C 1
ATOM 1042 O O . SER A 1 129 ? 20.506 8.971 5.316 1.00 43.19 129 SER A O 1
ATOM 1044 N N . GLU A 1 130 ? 21.158 6.892 5.933 1.00 52.56 130 GLU A N 1
ATOM 1045 C CA . GLU A 1 130 ? 19.879 6.501 6.524 1.00 52.56 130 GLU A CA 1
ATOM 1046 C C . GLU A 1 130 ? 19.465 7.572 7.535 1.00 52.56 130 GLU A C 1
ATOM 1048 O O . GLU A 1 130 ? 20.203 7.882 8.475 1.00 52.56 130 GLU A O 1
ATOM 1053 N N . VAL A 1 131 ? 18.297 8.180 7.332 1.00 55.16 131 VAL A N 1
ATOM 1054 C CA . VAL A 1 131 ? 17.712 9.049 8.351 1.00 55.16 131 VAL A CA 1
ATOM 1055 C C . VAL A 1 131 ? 17.195 8.126 9.446 1.00 55.16 131 VAL A C 1
ATOM 1057 O O . VAL A 1 131 ? 16.043 7.690 9.425 1.00 55.16 131 VAL A O 1
ATOM 1060 N N . VAL A 1 132 ? 18.076 7.781 10.386 1.00 60.62 132 VAL A N 1
ATOM 1061 C CA . VAL A 1 132 ? 17.716 6.996 11.566 1.00 60.62 132 VAL A CA 1
ATOM 1062 C C . VAL A 1 132 ? 16.793 7.852 12.427 1.00 60.62 132 VAL A C 1
ATOM 1064 O O . VAL A 1 132 ? 17.223 8.789 13.102 1.00 60.62 132 VAL A O 1
ATOM 1067 N N . ARG A 1 133 ? 15.495 7.551 12.369 1.00 68.12 133 ARG A N 1
ATOM 1068 C CA . ARG A 1 133 ? 14.474 8.239 13.161 1.00 68.12 133 ARG A CA 1
ATOM 1069 C C . ARG A 1 133 ? 14.552 7.828 14.617 1.00 68.12 133 ARG A C 1
ATOM 1071 O O . ARG A 1 133 ? 14.818 6.673 14.942 1.00 68.12 133 ARG A O 1
ATOM 1078 N N . SER A 1 134 ? 14.261 8.778 15.500 1.00 75.06 134 SER A N 1
ATOM 1079 C CA . SER A 1 134 ? 14.145 8.476 16.925 1.00 75.06 134 SER A CA 1
ATOM 1080 C C . SER A 1 134 ? 12.971 7.527 17.191 1.00 75.06 134 SER A C 1
ATOM 1082 O O . SER A 1 134 ? 11.944 7.583 16.513 1.00 75.06 134 SER A O 1
ATOM 1084 N N . GLU A 1 135 ? 13.076 6.703 18.233 1.00 79.00 135 GLU A N 1
ATOM 1085 C CA . GLU A 1 135 ? 11.992 5.810 18.665 1.00 79.00 135 GLU A CA 1
ATOM 1086 C C . GLU A 1 135 ? 10.679 6.574 18.912 1.00 79.00 135 GLU A C 1
ATOM 1088 O O . GLU A 1 135 ? 9.610 6.162 18.466 1.00 79.00 135 GLU A O 1
ATOM 1093 N N . LYS A 1 136 ? 10.761 7.748 19.555 1.00 78.25 136 LYS A N 1
ATOM 1094 C CA . LYS A 1 136 ? 9.602 8.615 19.814 1.00 78.25 136 LYS A CA 1
ATOM 1095 C C . LYS A 1 136 ? 8.912 9.059 18.521 1.00 78.25 136 LYS A C 1
ATOM 1097 O O . LYS A 1 136 ? 7.683 9.122 18.478 1.00 78.25 136 LYS A O 1
ATOM 1102 N N . GLU A 1 137 ? 9.688 9.373 17.487 1.00 77.06 137 GLU A N 1
ATOM 1103 C CA . GLU A 1 137 ? 9.156 9.737 16.175 1.00 77.06 137 GLU A CA 1
ATOM 1104 C C . GLU A 1 137 ? 8.466 8.540 15.513 1.00 77.06 137 GLU A C 1
ATOM 1106 O O . GLU A 1 137 ? 7.319 8.669 15.090 1.00 77.06 137 GLU A O 1
ATOM 1111 N N . LEU A 1 138 ? 9.099 7.362 15.504 1.00 77.25 138 LEU A N 1
ATOM 1112 C CA . LEU A 1 138 ? 8.501 6.137 14.960 1.00 77.25 138 LEU A CA 1
ATOM 1113 C C . LEU A 1 138 ? 7.187 5.778 15.665 1.00 77.25 138 LEU A C 1
ATOM 1115 O O . LEU A 1 138 ? 6.194 5.500 14.996 1.00 77.25 138 LEU A O 1
ATOM 1119 N N . ILE A 1 139 ? 7.134 5.876 16.998 1.00 80.00 139 ILE A N 1
ATOM 1120 C CA . ILE A 1 139 ? 5.903 5.672 17.778 1.00 80.00 139 ILE A CA 1
ATOM 1121 C C . ILE A 1 139 ? 4.818 6.671 17.360 1.00 80.00 139 ILE A C 1
ATOM 1123 O O . ILE A 1 139 ? 3.663 6.286 17.182 1.00 80.00 139 ILE A O 1
ATOM 1127 N N . SER A 1 140 ? 5.162 7.953 17.204 1.00 81.19 140 SER A N 1
ATOM 1128 C CA . SER A 1 140 ? 4.202 8.982 16.788 1.00 81.19 140 SER A CA 1
ATOM 1129 C C . SER A 1 140 ? 3.634 8.703 15.397 1.00 81.19 140 SER A C 1
ATOM 1131 O O . SER A 1 140 ? 2.431 8.840 15.186 1.00 81.19 140 SER A O 1
ATOM 1133 N N . ARG A 1 141 ? 4.483 8.287 14.453 1.00 81.06 141 ARG A N 1
ATOM 1134 C CA . ARG A 1 141 ? 4.071 7.945 13.086 1.00 81.06 141 ARG A CA 1
ATOM 1135 C C . ARG A 1 141 ? 3.206 6.697 13.062 1.00 81.06 141 ARG A C 1
ATOM 1137 O O . ARG A 1 141 ? 2.169 6.702 12.413 1.00 81.06 141 ARG A O 1
ATOM 1144 N N . PHE A 1 142 ? 3.587 5.667 13.812 1.00 84.19 142 PHE A N 1
ATOM 1145 C CA . PHE A 1 142 ? 2.798 4.447 13.933 1.00 84.19 142 PHE A CA 1
ATOM 1146 C C . PHE A 1 142 ? 1.402 4.726 14.498 1.00 84.19 142 PHE A C 1
ATOM 1148 O O . PHE A 1 142 ? 0.415 4.232 13.961 1.00 84.19 142 PHE A O 1
ATOM 1155 N N . LYS A 1 143 ? 1.297 5.566 15.538 1.00 84.19 143 LYS A N 1
ATOM 1156 C CA . LYS A 1 143 ? 0.003 5.996 16.090 1.00 84.19 143 LYS A CA 1
ATOM 1157 C C . LYS A 1 143 ? -0.850 6.713 15.049 1.00 84.19 143 LYS A C 1
ATOM 1159 O O . LYS A 1 143 ? -1.986 6.306 14.838 1.00 84.19 143 LYS A O 1
ATOM 1164 N N . PHE A 1 144 ? -0.279 7.701 14.358 1.00 86.75 144 PHE A N 1
ATOM 1165 C CA . PHE A 1 144 ? -0.959 8.408 13.271 1.00 86.75 144 PHE A CA 1
ATOM 1166 C C . PHE A 1 144 ? -1.476 7.439 12.198 1.00 86.75 144 PHE A C 1
ATOM 1168 O O . PHE A 1 144 ? -2.644 7.489 11.824 1.00 86.75 144 PHE A O 1
ATOM 1175 N N . VAL A 1 145 ? -0.626 6.514 11.743 1.00 89.69 145 VAL A N 1
ATOM 1176 C CA . VAL A 1 145 ? -0.980 5.519 10.725 1.00 89.69 145 VAL A CA 1
ATOM 1177 C C . VAL A 1 145 ? -2.127 4.630 11.194 1.00 89.69 145 VAL A C 1
ATOM 1179 O O . VAL A 1 145 ? -3.102 4.451 10.465 1.00 89.69 145 VAL A O 1
ATOM 1182 N N . CYS A 1 146 ? -2.055 4.108 12.417 1.00 88.31 146 CYS A N 1
ATOM 1183 C CA . CYS A 1 146 ? -3.112 3.287 13.000 1.00 88.31 146 CYS A CA 1
ATOM 1184 C C . CYS A 1 146 ? -4.445 4.039 13.118 1.00 88.31 146 CYS A C 1
ATOM 1186 O O . CYS A 1 146 ? -5.476 3.491 12.742 1.00 88.31 146 CYS A O 1
ATOM 1188 N N . GLU A 1 147 ? -4.432 5.276 13.615 1.00 87.00 147 GLU A N 1
ATOM 1189 C CA . GLU A 1 147 ? -5.641 6.082 13.821 1.00 87.00 147 GLU A CA 1
ATOM 1190 C C . GLU A 1 147 ? -6.325 6.432 12.494 1.00 87.00 147 GLU A C 1
ATOM 1192 O O . GLU A 1 147 ? -7.517 6.177 12.323 1.00 87.00 147 GLU A O 1
ATOM 1197 N N . VAL A 1 148 ? -5.567 6.955 11.529 1.00 90.62 148 VAL A N 1
ATOM 1198 C CA . VAL A 1 148 ? -6.114 7.418 10.246 1.00 90.62 148 VAL A CA 1
ATOM 1199 C C . VAL A 1 148 ? -6.521 6.243 9.353 1.00 90.62 148 VAL A C 1
ATOM 1201 O O . VAL A 1 148 ? -7.570 6.282 8.707 1.00 90.62 148 VAL A O 1
ATOM 1204 N N . SER A 1 149 ? -5.735 5.161 9.330 1.00 94.62 149 SER A N 1
ATOM 1205 C CA . SER A 1 149 ? -6.081 3.978 8.529 1.00 94.62 149 SER A CA 1
ATOM 1206 C C . SER A 1 149 ? -7.356 3.289 9.011 1.00 94.62 149 SER A C 1
ATOM 1208 O O . SER A 1 149 ? -8.056 2.698 8.190 1.00 94.62 149 SER A O 1
ATOM 1210 N N . GLU A 1 150 ? -7.680 3.367 10.307 1.00 91.94 150 GLU A N 1
ATOM 1211 C CA . GLU A 1 150 ? -8.906 2.805 10.877 1.00 91.94 150 GLU A CA 1
ATOM 1212 C C . GLU A 1 150 ? -10.156 3.512 10.342 1.00 91.94 150 GLU A C 1
ATOM 1214 O O . GLU A 1 150 ? -11.136 2.854 9.987 1.00 91.94 150 GLU A O 1
ATOM 1219 N N . GLU A 1 151 ? -10.118 4.842 10.243 1.00 88.81 151 GLU A N 1
ATOM 1220 C CA . GLU A 1 151 ? -11.207 5.630 9.663 1.00 88.81 151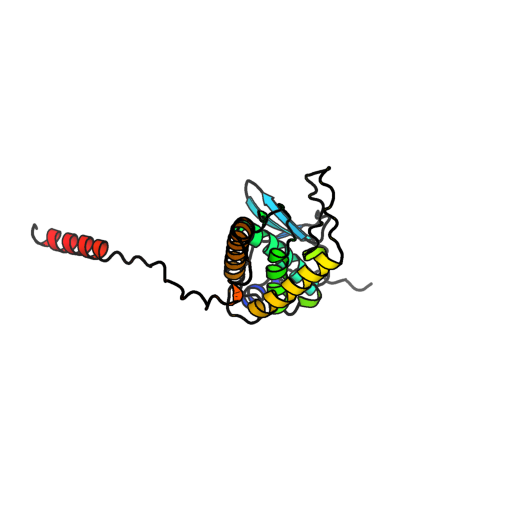 GLU A CA 1
ATOM 1221 C C . GLU A 1 151 ? -11.427 5.252 8.195 1.00 88.81 151 GLU A C 1
ATOM 1223 O O . GLU A 1 151 ? -12.542 4.903 7.793 1.00 88.81 151 GLU A O 1
ATOM 1228 N N . PHE A 1 152 ? -10.353 5.240 7.404 1.00 94.12 152 PHE A N 1
ATOM 1229 C CA . PHE A 1 152 ? -10.447 4.909 5.988 1.00 94.12 152 PHE A CA 1
ATOM 1230 C C . PHE A 1 152 ? -10.842 3.454 5.743 1.00 94.12 152 PHE A C 1
ATOM 1232 O O . PHE A 1 152 ? -11.654 3.193 4.855 1.00 94.12 152 PHE A O 1
ATOM 1239 N N . ALA A 1 153 ? -10.342 2.504 6.536 1.00 96.06 153 ALA A N 1
ATOM 1240 C CA . ALA A 1 153 ? -10.656 1.085 6.373 1.00 96.06 153 ALA A CA 1
ATOM 1241 C C . ALA A 1 153 ? -12.154 0.792 6.526 1.00 96.06 153 ALA A C 1
ATOM 1243 O O . ALA A 1 153 ? -12.673 -0.045 5.792 1.00 96.06 153 ALA A O 1
ATOM 1244 N N . ARG A 1 154 ? -12.850 1.508 7.419 1.00 91.38 154 ARG A N 1
ATOM 1245 C CA . ARG A 1 154 ? -14.304 1.377 7.633 1.00 91.38 154 ARG A CA 1
ATOM 1246 C C . ARG A 1 154 ? -15.141 2.145 6.611 1.00 91.38 154 ARG A C 1
ATOM 1248 O O . ARG A 1 154 ? -16.325 1.855 6.451 1.00 91.38 154 ARG A O 1
ATOM 1255 N N . GLY A 1 155 ? -14.561 3.165 5.989 1.00 86.81 155 GLY A N 1
ATOM 1256 C CA . GLY A 1 155 ? -15.268 4.040 5.066 1.00 86.81 155 GLY A CA 1
ATOM 1257 C C . GLY A 1 155 ? -15.376 3.487 3.641 1.00 86.81 155 GLY A C 1
ATOM 1258 O O . GLY A 1 155 ? -14.653 2.565 3.267 1.00 86.81 155 GLY A O 1
ATOM 1259 N N . PRO A 1 156 ? -16.249 4.085 2.811 1.00 91.25 156 PRO A N 1
ATOM 1260 C CA . PRO A 1 156 ? -16.536 3.613 1.456 1.00 91.25 156 PRO A CA 1
ATOM 1261 C C . PRO A 1 156 ? -15.529 4.102 0.404 1.00 91.25 156 PRO A C 1
ATOM 1263 O O . PRO A 1 156 ? -15.729 3.860 -0.782 1.00 91.25 156 PRO A O 1
ATOM 1266 N N . TRP A 1 157 ? -14.490 4.836 0.807 1.00 92.88 157 TRP A N 1
ATOM 1267 C CA . TRP A 1 157 ? -13.555 5.464 -0.125 1.00 92.88 157 TRP A CA 1
ATOM 1268 C C . TRP A 1 157 ? -12.737 4.435 -0.890 1.00 92.88 157 TRP A C 1
ATOM 1270 O O . TRP A 1 157 ? -12.257 3.454 -0.305 1.00 92.88 157 TRP A O 1
ATOM 1280 N N . MET A 1 158 ? -12.531 4.685 -2.177 1.00 96.69 158 MET A N 1
ATOM 1281 C CA . MET A 1 158 ? -11.545 3.941 -2.949 1.00 96.69 158 MET A CA 1
ATOM 1282 C C . MET A 1 158 ? -10.137 4.284 -2.460 1.00 96.69 158 MET A C 1
ATOM 1284 O O . MET A 1 158 ? -9.886 5.385 -1.963 1.00 96.69 158 MET A O 1
ATOM 1288 N N . ILE A 1 159 ? -9.201 3.351 -2.599 1.00 97.06 159 ILE A N 1
ATOM 1289 C CA . ILE A 1 159 ? -7.802 3.555 -2.183 1.00 97.06 159 ILE A CA 1
ATOM 1290 C C . ILE A 1 159 ? -7.176 4.758 -2.900 1.00 97.06 159 ILE A C 1
ATOM 1292 O O . ILE A 1 159 ? -6.483 5.562 -2.283 1.00 97.06 159 ILE A O 1
ATOM 1296 N N . GLU A 1 160 ? -7.490 4.946 -4.176 1.00 96.00 160 GLU A N 1
ATOM 1297 C CA . GLU A 1 160 ? -7.052 6.089 -4.972 1.00 96.00 160 GLU A CA 1
ATOM 1298 C C . GLU A 1 160 ? -7.609 7.431 -4.459 1.00 96.00 160 GLU A C 1
ATOM 1300 O O . GLU A 1 160 ? -6.911 8.445 -4.453 1.00 96.00 160 GLU A O 1
ATOM 1305 N N . GLU A 1 161 ? -8.852 7.450 -3.966 1.00 93.44 161 GLU A N 1
ATOM 1306 C CA . GLU A 1 161 ? -9.437 8.646 -3.346 1.00 93.44 161 GLU A CA 1
ATOM 1307 C C . GLU A 1 161 ? -8.744 8.972 -2.021 1.00 93.44 161 GLU A C 1
ATOM 1309 O O . GLU A 1 161 ? -8.487 10.140 -1.724 1.00 93.44 161 GLU A O 1
ATOM 1314 N N . ILE A 1 162 ? -8.400 7.941 -1.245 1.00 92.94 162 ILE A N 1
ATOM 1315 C CA . ILE A 1 162 ? -7.625 8.079 -0.010 1.00 92.94 162 ILE A CA 1
ATOM 1316 C C . ILE A 1 162 ? -6.245 8.659 -0.329 1.00 92.94 162 ILE A C 1
ATOM 1318 O O . ILE A 1 162 ? -5.847 9.636 0.300 1.00 92.94 162 ILE A O 1
ATOM 1322 N N . ALA A 1 163 ? -5.549 8.140 -1.342 1.00 91.75 163 ALA A N 1
ATOM 1323 C CA . ALA A 1 163 ? -4.259 8.667 -1.785 1.00 91.75 163 ALA A CA 1
ATOM 1324 C C . ALA A 1 163 ? -4.344 10.157 -2.167 1.00 91.75 163 ALA A C 1
ATOM 1326 O O . ALA A 1 163 ? -3.555 10.974 -1.688 1.00 91.75 163 ALA A O 1
ATOM 1327 N N . ALA A 1 164 ? -5.361 10.545 -2.944 1.00 88.06 164 ALA A N 1
ATOM 1328 C CA . ALA A 1 164 ? -5.601 11.940 -3.311 1.00 88.06 164 ALA A CA 1
ATOM 1329 C C . ALA A 1 164 ? -5.875 12.845 -2.095 1.00 88.06 164 ALA A C 1
ATOM 1331 O O . ALA A 1 164 ? -5.416 13.990 -2.055 1.00 88.06 164 ALA A O 1
ATOM 1332 N N . LEU A 1 165 ? -6.629 12.354 -1.104 1.00 88.19 165 LEU A N 1
ATOM 1333 C CA . LEU A 1 165 ? -6.900 13.074 0.142 1.00 88.19 165 LEU A CA 1
ATOM 1334 C C . LEU A 1 165 ? -5.631 13.241 0.981 1.00 88.19 165 LEU A C 1
ATOM 1336 O O . LEU A 1 165 ? -5.351 14.350 1.430 1.00 88.19 165 LEU A O 1
ATOM 1340 N N . LEU A 1 166 ? -4.848 12.173 1.146 1.00 86.12 166 LEU A N 1
ATOM 1341 C CA . LEU A 1 166 ? -3.587 12.195 1.887 1.00 86.12 166 LEU A CA 1
ATOM 1342 C C . LEU A 1 166 ? -2.578 13.149 1.242 1.00 86.12 166 LEU A C 1
ATOM 1344 O O . LEU A 1 166 ? -1.982 13.961 1.947 1.00 86.12 166 LEU A O 1
ATOM 1348 N N . TYR A 1 167 ? -2.446 13.132 -0.089 1.00 81.19 167 TYR A N 1
ATOM 1349 C CA . TYR A 1 167 ? -1.595 14.078 -0.814 1.00 81.19 167 TYR A CA 1
ATOM 1350 C C . TYR A 1 167 ? -2.040 15.534 -0.609 1.00 81.19 167 TYR A C 1
ATOM 1352 O O . TYR A 1 167 ? -1.218 16.404 -0.321 1.00 81.19 167 TYR A O 1
ATOM 1360 N N . ARG A 1 168 ? -3.347 15.822 -0.687 1.00 73.19 168 ARG A N 1
ATOM 1361 C CA . ARG A 1 168 ? -3.871 17.175 -0.418 1.00 73.19 168 ARG A CA 1
ATOM 1362 C C . ARG A 1 168 ? -3.596 17.624 1.011 1.00 73.19 168 ARG A C 1
ATOM 1364 O O . ARG A 1 168 ? -3.186 18.767 1.200 1.00 73.19 168 ARG A O 1
ATOM 1371 N N . SER A 1 169 ? -3.816 16.756 1.998 1.00 69.44 169 SER A N 1
ATOM 1372 C CA . SER A 1 169 ? -3.507 17.045 3.401 1.00 69.44 169 SER A CA 1
ATOM 1373 C C . SER A 1 169 ? -2.023 17.334 3.584 1.00 69.44 169 SER A C 1
ATOM 1375 O O . SER A 1 169 ? -1.695 18.337 4.205 1.00 69.44 169 SER A O 1
ATOM 1377 N N . TYR A 1 170 ? -1.142 16.552 2.953 1.00 65.81 170 TYR A N 1
ATOM 1378 C CA . TYR A 1 170 ? 0.295 16.810 2.934 1.00 65.81 170 TYR A CA 1
ATOM 1379 C C . TYR A 1 170 ? 0.634 18.191 2.351 1.00 65.81 170 TYR A C 1
ATOM 1381 O O . TYR A 1 170 ? 1.301 18.982 3.011 1.00 65.81 170 TYR A O 1
ATOM 1389 N N . VAL A 1 171 ? 0.137 18.525 1.154 1.00 57.81 171 VAL A N 1
ATOM 1390 C CA . VAL A 1 171 ? 0.390 19.834 0.519 1.00 57.81 171 VAL A CA 1
ATOM 1391 C C . VAL A 1 171 ? -0.116 20.977 1.404 1.00 57.81 171 VAL A C 1
ATOM 1393 O O . VAL A 1 171 ? 0.559 21.995 1.562 1.00 57.81 171 VAL A O 1
ATOM 1396 N N . ILE A 1 172 ? -1.289 20.807 2.020 1.00 54.31 172 ILE A N 1
ATOM 1397 C CA . ILE A 1 172 ? -1.865 21.779 2.953 1.00 54.31 172 ILE A CA 1
ATOM 1398 C C . ILE A 1 172 ? -1.025 21.878 4.227 1.00 54.31 172 ILE A C 1
ATOM 1400 O O . ILE A 1 172 ? -0.820 22.984 4.710 1.00 54.31 172 ILE A O 1
ATOM 1404 N N . GLU A 1 173 ? -0.534 20.775 4.784 1.00 57.38 173 GLU A N 1
ATOM 1405 C CA . GLU A 1 173 ? 0.329 20.764 5.965 1.00 57.38 173 GLU A CA 1
ATOM 1406 C C . GLU A 1 173 ? 1.705 21.342 5.695 1.00 57.38 173 GLU A C 1
ATOM 1408 O O . GLU A 1 173 ? 2.205 22.064 6.541 1.00 57.38 173 GLU A O 1
ATOM 1413 N N . GLU A 1 174 ? 2.309 21.104 4.534 1.00 50.62 174 GLU A N 1
ATOM 1414 C CA . GLU A 1 174 ? 3.578 21.721 4.151 1.00 50.62 174 GLU A CA 1
ATOM 1415 C C . 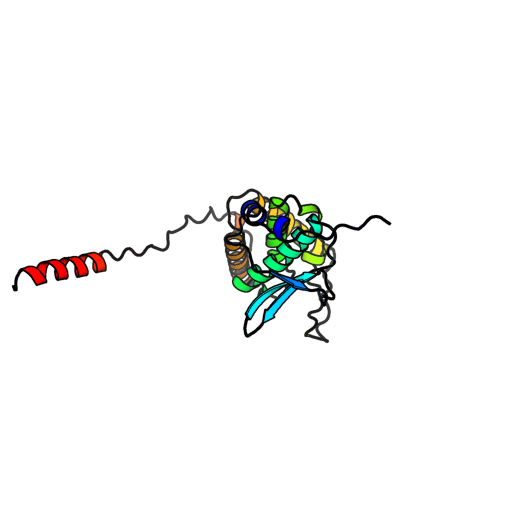GLU A 1 174 ? 3.392 23.232 3.936 1.00 50.62 174 GLU A C 1
ATOM 1417 O O . GLU A 1 174 ? 4.194 24.050 4.399 1.00 50.62 174 GLU A O 1
ATOM 1422 N N . TRP A 1 175 ? 2.277 23.626 3.312 1.00 36.28 175 TRP A N 1
ATOM 1423 C CA . TRP A 1 175 ? 1.882 25.025 3.170 1.00 36.28 175 TRP A CA 1
ATOM 1424 C C . TRP A 1 175 ? 1.587 25.679 4.529 1.00 36.28 175 TRP A C 1
ATOM 1426 O O . TRP A 1 175 ? 2.061 26.784 4.785 1.00 36.28 175 TRP A O 1
ATOM 1436 N N . LYS A 1 176 ? 0.892 24.987 5.442 1.00 40.03 176 LYS A N 1
ATOM 1437 C CA . LYS A 1 176 ? 0.608 25.418 6.825 1.00 40.03 176 LYS A CA 1
ATOM 1438 C C . LYS A 1 176 ? 1.827 25.340 7.738 1.00 40.03 176 LYS A C 1
ATOM 1440 O O . LYS A 1 176 ? 1.940 26.144 8.645 1.00 40.03 176 LYS A O 1
ATOM 1445 N N . ALA A 1 177 ? 2.780 24.446 7.534 1.00 47.62 177 ALA A N 1
ATOM 1446 C CA . ALA A 1 177 ? 4.054 24.451 8.249 1.00 47.62 177 ALA A CA 1
ATOM 1447 C C . ALA A 1 177 ? 4.870 25.682 7.832 1.00 47.62 177 ALA A C 1
ATOM 1449 O O . ALA A 1 177 ? 5.518 26.309 8.668 1.00 47.62 177 ALA A O 1
ATOM 1450 N N . LYS A 1 178 ? 4.724 26.104 6.570 1.00 42.72 178 LYS A N 1
ATOM 1451 C CA . LYS A 1 178 ? 5.187 27.404 6.072 1.00 42.72 178 LYS A CA 1
ATOM 1452 C C . LYS A 1 178 ? 4.309 28.590 6.540 1.00 42.72 178 LYS A C 1
ATOM 1454 O O . LYS A 1 178 ? 4.779 29.720 6.456 1.00 42.72 178 LYS A O 1
ATOM 1459 N N . THR A 1 179 ? 3.087 28.383 7.071 1.00 38.72 179 THR A N 1
ATOM 1460 C CA . THR A 1 179 ? 2.120 29.467 7.416 1.00 38.72 179 THR A CA 1
ATOM 1461 C C . THR A 1 179 ? 1.277 29.336 8.721 1.00 38.72 179 THR A C 1
ATOM 1463 O O . THR A 1 179 ? 0.332 30.091 8.905 1.00 38.72 179 THR A O 1
ATOM 1466 N N . ARG A 1 180 ? 1.677 28.517 9.706 1.00 32.72 180 ARG A N 1
ATOM 1467 C CA . ARG A 1 180 ? 1.015 28.161 10.998 1.00 32.72 180 ARG A CA 1
ATOM 1468 C C . ARG A 1 180 ? -0.234 27.225 10.972 1.00 32.72 180 ARG A C 1
ATOM 1470 O O . ARG A 1 180 ? -1.300 27.564 10.482 1.00 32.72 180 ARG A O 1
ATOM 1477 N N . THR A 1 181 ? -0.046 26.099 11.689 1.00 39.59 181 THR A N 1
ATOM 1478 C CA . THR A 1 181 ? -0.939 25.181 12.460 1.00 39.59 181 THR A CA 1
ATOM 1479 C C . THR A 1 181 ? -1.919 24.181 11.796 1.00 39.59 181 THR A C 1
ATOM 1481 O O . THR A 1 181 ? -2.862 24.522 11.093 1.00 39.59 181 THR A O 1
ATOM 1484 N N . PHE A 1 182 ? -1.714 22.903 12.167 1.00 40.22 182 PHE A N 1
ATOM 1485 C CA . PHE A 1 182 ? -2.376 21.636 11.787 1.00 40.22 182 PHE A CA 1
ATOM 1486 C C . PHE A 1 182 ? -3.800 21.436 12.362 1.00 40.22 182 PHE A C 1
ATOM 1488 O O . PHE A 1 182 ? -4.651 20.823 11.721 1.00 40.22 182 PHE A O 1
ATOM 1495 N N . TYR A 1 183 ? -4.102 22.012 13.532 1.00 39.16 183 TYR A N 1
ATOM 1496 C CA . TYR A 1 183 ? -5.332 21.729 14.296 1.00 39.16 183 TYR A CA 1
ATOM 1497 C C . TYR A 1 183 ? -6.651 22.220 13.667 1.00 39.16 183 TYR A C 1
ATOM 1499 O O . TYR A 1 183 ? -7.717 21.753 14.061 1.00 39.16 183 TYR A O 1
ATOM 1507 N N . ASP A 1 184 ? -6.609 23.090 12.656 1.00 42.44 184 ASP A N 1
ATOM 1508 C CA . ASP A 1 184 ? -7.825 23.579 11.990 1.00 42.44 184 ASP A CA 1
ATOM 1509 C C . ASP A 1 184 ? -8.448 22.562 11.015 1.00 42.44 184 ASP A C 1
ATOM 1511 O O . ASP A 1 184 ? -9.586 22.744 10.589 1.00 42.44 184 ASP A O 1
ATOM 1515 N N . PHE A 1 185 ? -7.734 21.491 10.635 1.00 39.38 185 PHE A N 1
ATOM 1516 C CA . PHE A 1 185 ? -8.198 20.565 9.591 1.00 39.38 185 PHE A CA 1
ATOM 1517 C C . PHE A 1 185 ? -9.153 19.476 10.098 1.00 39.38 185 PHE A C 1
ATOM 1519 O O . PHE A 1 185 ? -10.157 19.208 9.443 1.00 39.38 185 PHE A O 1
ATOM 1526 N N . CYS A 1 186 ? -8.933 18.919 11.293 1.00 40.31 186 CYS A N 1
ATOM 1527 C CA . CYS A 1 186 ? -9.827 17.895 11.860 1.00 40.31 186 CYS A CA 1
ATOM 1528 C C . CYS A 1 186 ? -11.230 18.435 12.218 1.00 40.31 186 CYS A C 1
ATOM 1530 O O . CYS A 1 186 ? -12.128 17.660 12.529 1.00 40.31 186 CYS A O 1
ATOM 1532 N N . ASN A 1 187 ? -11.431 19.758 12.150 1.00 37.56 187 ASN A N 1
ATOM 1533 C CA . ASN A 1 187 ? -12.730 20.428 12.284 1.00 37.56 187 ASN A CA 1
ATOM 1534 C C . ASN A 1 187 ? -13.334 20.884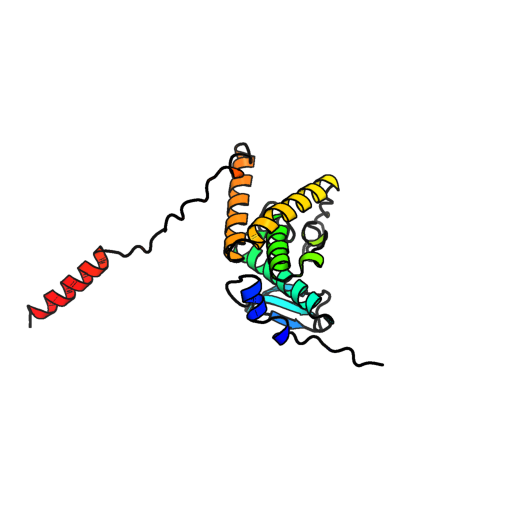 10.942 1.00 37.56 187 ASN A C 1
ATOM 1536 O O . ASN A 1 187 ? -14.393 21.522 10.919 1.00 37.56 187 ASN A O 1
ATOM 1540 N N . VAL A 1 188 ? -12.709 20.555 9.808 1.00 39.44 188 VAL A N 1
ATOM 1541 C CA . VAL A 1 188 ? -13.305 20.787 8.492 1.00 39.44 188 VAL A CA 1
ATOM 1542 C C . VAL A 1 188 ? -14.389 19.737 8.295 1.00 39.44 188 VAL A C 1
ATOM 1544 O O . VAL A 1 188 ? -14.122 18.586 7.961 1.00 39.44 188 VAL A O 1
ATOM 1547 N N . LYS A 1 189 ? -15.644 20.150 8.514 1.00 34.03 189 LYS A N 1
ATOM 1548 C CA . LYS A 1 189 ? -16.825 19.411 8.050 1.00 34.03 189 LYS A CA 1
ATOM 1549 C C . LYS A 1 189 ? -16.544 18.917 6.637 1.00 34.03 189 LYS A C 1
ATOM 1551 O O . LYS A 1 189 ? -16.159 19.744 5.807 1.00 34.03 189 LYS A O 1
ATOM 1556 N N . ALA A 1 190 ? -16.748 17.613 6.412 1.00 34.19 190 ALA A N 1
ATOM 1557 C CA . ALA A 1 190 ? -16.589 16.945 5.124 1.00 34.19 190 ALA A CA 1
ATOM 1558 C C . ALA A 1 190 ? -16.903 17.936 3.998 1.00 34.19 190 ALA A C 1
ATOM 1560 O O . ALA A 1 190 ? -18.019 18.481 3.996 1.00 34.19 190 ALA A O 1
ATOM 1561 N N . PRO A 1 191 ? -15.939 18.264 3.115 1.00 35.38 191 PRO A N 1
ATOM 1562 C CA . PRO A 1 191 ? -16.214 19.200 2.048 1.00 35.38 191 PRO A CA 1
ATOM 1563 C C . PRO A 1 191 ? -17.439 18.653 1.332 1.00 35.38 191 PRO A C 1
ATOM 1565 O O . PRO A 1 191 ? -17.431 17.516 0.856 1.00 35.38 191 PRO A O 1
ATOM 1568 N N . LYS A 1 192 ? -18.525 19.441 1.310 1.00 34.19 192 LYS A N 1
ATOM 1569 C CA . LYS A 1 192 ? -19.595 19.203 0.346 1.00 34.19 192 LYS A CA 1
ATOM 1570 C C . LYS A 1 192 ? -18.852 19.043 -0.958 1.00 34.19 192 LYS A C 1
ATOM 1572 O O . LYS A 1 192 ? -18.174 19.989 -1.358 1.00 34.19 192 LYS A O 1
ATOM 1577 N N . ILE A 1 193 ? -18.910 17.850 -1.539 1.00 32.69 193 ILE A N 1
ATOM 1578 C CA . ILE A 1 193 ? -18.388 17.590 -2.867 1.00 32.69 193 ILE A CA 1
ATOM 1579 C C . ILE A 1 193 ? -19.084 18.633 -3.737 1.00 32.69 193 ILE A C 1
ATOM 1581 O O . ILE A 1 193 ? -20.247 18.482 -4.114 1.00 32.69 193 ILE A O 1
ATOM 1585 N N . GLN A 1 194 ? -18.417 19.764 -3.965 1.00 33.81 194 GLN A N 1
ATOM 1586 C CA . GLN A 1 194 ? -18.750 20.638 -5.058 1.00 33.81 194 GLN A CA 1
ATOM 1587 C C . GLN A 1 194 ? -18.483 19.737 -6.240 1.00 33.81 194 GLN A C 1
ATOM 1589 O O . GLN A 1 194 ? -17.337 19.414 -6.543 1.00 33.81 194 GLN A O 1
ATOM 1594 N N . ARG A 1 195 ? -19.579 19.233 -6.808 1.00 35.41 195 ARG A N 1
ATOM 1595 C CA . ARG A 1 195 ? -19.635 18.709 -8.160 1.00 35.41 195 ARG A CA 1
ATOM 1596 C C . ARG A 1 195 ? -18.992 19.772 -9.044 1.00 35.41 195 ARG A C 1
ATOM 1598 O O . ARG A 1 195 ? -19.670 20.676 -9.521 1.00 35.41 195 ARG A O 1
ATOM 1605 N N . TRP A 1 196 ? -17.675 19.709 -9.194 1.00 33.41 196 TRP A N 1
ATOM 1606 C CA . TRP A 1 196 ? -16.994 20.333 -10.307 1.00 33.41 196 TRP A CA 1
ATOM 1607 C C . TRP A 1 196 ? -17.590 19.647 -11.530 1.00 33.41 196 TRP A C 1
ATOM 1609 O O . TRP A 1 196 ? -17.516 18.427 -11.669 1.00 33.41 196 TRP A O 1
ATOM 1619 N N . GLY A 1 197 ? -18.372 20.434 -12.270 1.00 33.97 197 GLY A N 1
ATOM 1620 C CA . GLY A 1 197 ? -19.328 19.973 -13.264 1.00 33.97 197 GLY A CA 1
ATOM 1621 C C . GLY A 1 197 ? -18.721 18.954 -14.225 1.00 33.97 197 GLY A C 1
ATOM 1622 O O . GLY A 1 197 ? -17.644 19.148 -14.770 1.00 33.97 197 GLY A O 1
ATOM 1623 N N . VAL A 1 198 ? -19.448 17.891 -14.554 1.00 36.38 198 VAL A N 1
ATOM 1624 C CA . VAL A 1 198 ? -20.400 17.978 -15.674 1.00 36.38 198 VAL A CA 1
ATOM 1625 C C . VAL A 1 198 ? -20.783 19.430 -15.968 1.00 36.38 198 VAL A C 1
ATOM 1627 O O . VAL A 1 198 ? -21.839 19.918 -15.569 1.00 36.38 198 VAL A O 1
ATOM 1630 N N . ILE A 1 199 ? -19.897 20.151 -16.659 1.00 40.88 199 ILE A N 1
ATOM 1631 C CA . ILE A 1 199 ? -20.334 21.263 -17.494 1.00 40.88 199 ILE A CA 1
ATOM 1632 C C . ILE A 1 199 ? -21.119 20.595 -18.622 1.00 40.88 199 ILE A C 1
ATOM 1634 O O . ILE A 1 199 ? -20.604 20.308 -19.699 1.00 40.88 199 ILE A O 1
ATOM 1638 N N . ALA A 1 200 ? -22.385 20.290 -18.348 1.00 39.75 200 ALA A N 1
ATOM 1639 C CA . ALA A 1 200 ? -23.380 20.246 -19.393 1.00 39.75 200 ALA A CA 1
ATOM 1640 C C . ALA A 1 200 ? -23.389 21.664 -19.959 1.00 39.75 200 ALA A C 1
ATOM 1642 O O . ALA A 1 200 ? -23.924 22.564 -19.325 1.00 39.75 200 ALA A O 1
ATOM 1643 N N . PHE A 1 201 ? -22.708 21.884 -21.084 1.00 37.06 201 PHE A N 1
ATOM 1644 C CA . PHE A 1 201 ? -22.814 23.118 -21.851 1.00 37.06 201 PHE A CA 1
ATOM 1645 C C . PHE A 1 201 ? -24.276 23.260 -22.303 1.00 37.06 201 PHE A C 1
ATOM 1647 O O . PHE A 1 201 ? -24.665 22.594 -23.267 1.00 37.06 201 PHE A O 1
ATOM 1654 N N . PRO A 1 202 ? -25.103 24.142 -21.707 1.00 41.09 202 PRO A N 1
ATOM 1655 C CA . PRO A 1 202 ? -26.461 24.359 -22.201 1.00 41.09 202 PRO A CA 1
ATOM 1656 C C . PRO A 1 202 ? -26.420 25.106 -23.547 1.00 41.09 202 PRO A C 1
ATOM 1658 O O . PRO A 1 202 ? -27.375 25.073 -24.316 1.00 41.09 202 PRO A O 1
ATOM 1661 N N . GLY A 1 203 ? -25.283 25.743 -23.862 1.00 36.53 203 GLY A N 1
ATOM 1662 C CA . GLY A 1 203 ? -25.045 26.447 -25.120 1.00 36.53 203 GLY A CA 1
ATOM 1663 C C . GLY A 1 203 ? -24.664 25.550 -26.302 1.00 36.53 203 GLY A C 1
ATOM 1664 O O . GLY A 1 203 ? -24.964 25.914 -27.435 1.00 36.53 203 GLY A O 1
ATOM 1665 N N . LEU A 1 204 ? -24.065 24.368 -26.081 1.00 40.78 204 LEU A N 1
ATOM 1666 C CA . LEU A 1 204 ? -23.686 23.485 -27.197 1.00 40.78 204 LEU A CA 1
ATOM 1667 C C . LEU A 1 204 ? -24.890 22.686 -27.721 1.00 40.78 204 LEU A C 1
ATOM 1669 O O . LEU A 1 204 ? -25.008 22.455 -28.922 1.00 40.78 204 LEU A O 1
ATOM 1673 N N . PHE A 1 205 ? -25.831 22.338 -26.836 1.00 43.91 205 PHE A N 1
ATOM 1674 C CA . PHE A 1 205 ? -27.081 21.686 -27.233 1.00 43.91 205 PHE A CA 1
ATOM 1675 C C . PHE A 1 205 ? -28.019 22.644 -27.986 1.00 43.91 205 PHE A C 1
ATOM 1677 O O . PHE A 1 205 ? -28.686 22.222 -28.926 1.00 43.91 205 PHE A O 1
ATOM 1684 N N . LEU A 1 206 ? -28.020 23.943 -27.652 1.00 42.28 206 LEU A N 1
ATOM 1685 C CA . LEU A 1 206 ? -28.811 24.941 -28.382 1.00 42.28 206 LEU A CA 1
ATOM 1686 C C . LEU A 1 206 ? -28.193 25.290 -29.751 1.00 42.28 206 LEU A C 1
ATOM 1688 O O . LEU A 1 206 ? -28.928 25.462 -30.721 1.00 42.28 206 LEU A O 1
ATOM 1692 N N . ALA A 1 207 ? -26.860 25.311 -29.867 1.00 46.53 207 ALA A N 1
ATOM 1693 C CA . ALA A 1 207 ? -26.177 25.522 -31.148 1.00 46.53 207 ALA A CA 1
ATOM 1694 C C . ALA A 1 207 ? -26.384 24.352 -32.131 1.00 46.53 207 ALA A C 1
ATOM 1696 O O . ALA A 1 207 ? -26.593 24.576 -33.325 1.00 46.53 207 ALA A O 1
ATOM 1697 N N . LEU A 1 208 ? -26.410 23.109 -31.634 1.00 45.41 208 LEU A N 1
ATOM 1698 C CA . LEU A 1 208 ? -26.707 21.932 -32.458 1.00 45.41 208 LEU A CA 1
ATOM 1699 C C . LEU A 1 208 ? -28.190 21.853 -32.857 1.00 45.41 208 LEU A C 1
ATOM 1701 O O . LEU A 1 208 ? -28.488 21.469 -33.988 1.00 45.41 208 LEU A O 1
ATOM 1705 N N . LEU A 1 209 ? -29.116 22.299 -31.997 1.00 44.03 209 LEU A N 1
ATOM 1706 C CA . LEU A 1 209 ? -30.548 22.312 -32.317 1.00 44.03 209 LEU A CA 1
ATOM 1707 C C . LEU A 1 209 ? -30.895 23.343 -33.411 1.00 44.03 209 LEU A C 1
ATOM 1709 O O . LEU A 1 209 ? -31.661 23.036 -34.329 1.00 44.03 209 LEU A O 1
ATOM 1713 N N . VAL A 1 210 ? -30.294 24.540 -33.366 1.00 51.59 210 VAL A N 1
ATOM 1714 C CA . VAL A 1 210 ? -30.521 25.601 -34.368 1.00 51.59 210 VAL A CA 1
ATOM 1715 C C . VAL A 1 210 ? -29.955 25.212 -35.740 1.00 51.59 210 VAL A C 1
ATOM 1717 O O . VAL A 1 210 ? -30.591 25.481 -36.761 1.00 51.59 210 VAL A O 1
ATOM 1720 N N . MET A 1 211 ? -28.837 24.481 -35.792 1.00 43.72 211 MET A N 1
ATOM 1721 C CA . MET A 1 211 ? -28.307 23.962 -37.059 1.00 43.72 211 MET A CA 1
ATOM 1722 C C . MET A 1 211 ? -29.180 22.866 -37.687 1.00 43.72 211 MET A C 1
ATOM 1724 O O . MET A 1 211 ? -29.330 22.830 -38.908 1.00 43.72 211 MET A O 1
ATOM 1728 N N . SER A 1 212 ? -29.821 22.010 -36.886 1.00 46.75 212 SER A N 1
ATOM 1729 C CA . SER A 1 212 ? -30.733 20.980 -37.408 1.00 46.75 212 SER A CA 1
ATOM 1730 C C . SER A 1 212 ? -32.087 21.516 -37.900 1.00 46.75 212 SER A C 1
ATOM 1732 O O . SER A 1 212 ? -32.726 20.873 -38.733 1.00 46.75 212 SER A O 1
ATOM 1734 N N . ILE A 1 213 ? -32.513 22.702 -37.446 1.00 51.22 213 ILE A N 1
ATOM 1735 C CA . ILE A 1 213 ? -33.741 23.362 -37.926 1.00 51.22 213 ILE A CA 1
ATOM 1736 C C . ILE A 1 213 ? -33.455 24.222 -39.173 1.00 51.22 213 ILE A C 1
ATOM 1738 O O . ILE A 1 213 ? -34.250 24.213 -40.111 1.00 51.22 213 ILE A O 1
ATOM 1742 N N . GLY A 1 214 ? -32.292 24.881 -39.253 1.00 43.00 214 GLY A N 1
ATOM 1743 C CA . GLY A 1 214 ? -31.910 25.707 -40.410 1.00 43.00 214 GLY A CA 1
ATOM 1744 C C . GLY A 1 214 ? -31.718 24.931 -41.722 1.00 43.00 214 GLY A C 1
ATOM 1745 O O . GLY A 1 214 ? -32.007 25.456 -42.795 1.00 43.00 214 GLY A O 1
ATOM 1746 N N . ILE A 1 215 ? -31.315 23.656 -41.656 1.00 48.47 215 ILE A N 1
ATOM 1747 C CA . ILE A 1 215 ? -31.116 22.801 -42.845 1.00 48.47 215 ILE A CA 1
ATOM 1748 C C . ILE A 1 215 ? -32.450 22.354 -43.483 1.00 48.47 215 ILE A C 1
ATOM 1750 O O . ILE A 1 215 ? -32.470 21.953 -44.645 1.00 48.47 215 ILE A O 1
ATOM 1754 N N . ARG A 1 216 ? -33.588 22.470 -42.781 1.00 47.72 216 ARG A N 1
ATOM 1755 C CA . ARG A 1 216 ? -34.919 22.142 -43.332 1.00 47.72 216 ARG A CA 1
ATOM 1756 C C . ARG A 1 216 ? -35.661 23.318 -43.975 1.00 47.72 216 ARG A C 1
ATOM 1758 O O . ARG A 1 216 ? -36.714 23.084 -44.549 1.00 47.72 216 ARG A O 1
ATOM 1765 N N . ILE A 1 217 ? -35.142 24.547 -43.896 1.00 51.25 217 ILE A N 1
ATOM 1766 C CA . ILE A 1 217 ? -35.812 25.748 -44.443 1.00 51.25 217 ILE A CA 1
ATOM 1767 C C . ILE A 1 217 ? -35.195 26.202 -45.786 1.00 51.25 217 ILE A C 1
ATOM 1769 O O . ILE A 1 217 ? -35.777 27.022 -46.486 1.00 51.25 217 ILE A O 1
ATOM 1773 N N . PHE A 1 218 ? -34.065 25.619 -46.205 1.00 50.50 218 PHE A N 1
ATOM 1774 C CA . PHE A 1 218 ? -33.400 25.911 -47.490 1.00 50.50 218 PHE A CA 1
ATOM 1775 C C . PHE A 1 218 ? -33.267 24.685 -48.416 1.00 50.50 218 PHE A C 1
ATOM 1777 O O . PHE A 1 218 ? -32.336 24.598 -49.220 1.00 50.50 218 PHE A O 1
ATOM 1784 N N . ARG A 1 219 ? -34.205 23.738 -48.322 1.00 44.34 219 ARG A N 1
ATOM 1785 C CA . ARG A 1 219 ? -34.464 22.726 -49.354 1.00 44.34 219 ARG A CA 1
ATOM 1786 C C . ARG A 1 219 ? -35.918 22.784 -49.780 1.00 44.34 219 ARG A C 1
ATOM 1788 O O . ARG A 1 219 ? -36.766 22.874 -48.869 1.00 44.34 219 ARG A O 1
#

pLDDT: mean 73.28, std 22.31, range [32.69, 98.25]

Secondary structure (DSSP, 8-state):
----PPP-HHHHSSHHHHHHHT-SSPPPEEEESS-SSSEEEEEETTTEEEEEEETT---HHHHHHHHHHHHHHHHHHHTTGGGSTTT-TT-HHHHHHHHHHHHHTT-GGG--GGGGS--S--TT-TT-------HHHHHHHHHHHHHHHHHHHHS---HHHHHHHHHHHHHHHHHHHTTS-GGGSTTS-------------HHHHHHHHHHHHHTTT--

Mean predicted aligned error: 13.19 Å

Sequence (219 aa):
MSARSQVDFAEVISEDLIRQVNLSRLYPYEISSELHTSGQFRFDDSLGPQIVLDRYLRRAEHARYVYLHEVAHQIAMEYGMHDAPHGVAHNCYFGVLLLTMLKRADSAHYFQIYDIQDGAPSFDSPGKSEVVRSEKELISRFKFVCEVSEEFARGPWMIEEIAALLYRSYVIEEWKAKTRTFYDFCNVKAPKIQRWGVIAFPGLFLALLVMSIGIRIFR

Solvent-accessible surface area (backbone atoms only — not comparable to full-atom values): 12914 Å² total; per-residue (Å²): 134,81,82,78,65,72,52,60,58,68,76,52,64,31,73,65,52,28,60,53,38,32,44,96,60,83,78,71,72,45,78,35,88,82,56,95,50,71,48,44,63,48,78,40,98,87,78,42,78,41,32,36,36,29,60,81,45,65,44,56,69,59,49,44,51,41,50,50,48,30,48,41,51,52,50,30,52,77,49,54,46,34,66,45,97,73,64,35,81,22,35,52,66,49,28,21,55,37,47,19,39,24,49,41,61,78,40,50,88,74,67,53,72,65,50,48,48,51,67,70,80,58,87,89,47,94,78,70,74,77,70,80,72,52,70,69,54,51,53,53,42,51,49,50,24,56,58,54,14,54,56,52,42,75,44,91,60,37,50,66,56,49,45,48,50,50,34,50,52,48,55,48,45,57,52,23,73,74,67,70,70,75,79,68,57,89,70,55,69,77,74,75,79,72,74,76,62,85,74,74,57,72,64,59,59,52,55,55,50,52,54,67,54,56,65,65,75,78,110

Radius of gyration: 22.71 Å; Cα contacts (8 Å, |Δi|>4): 233; chains: 1; bounding box: 62×64×69 Å

Foldseek 3Di:
DDDQDFDPCDVLQDPVLCVLLQAPDRDDEAEDCPDPDQKDWDQDPVPGIYIYGYRPDRDSLVSNLRRLLSVLQVLCVVQVVCVQPPNFSQALLSLLLSCLSCVSVVNNVPRDLVSHQSDDPPPPDPPPPRPRDDPVVSVVSVVVSVVNSVVNSPDPDHSSVSSNVSSVLSVVVVVCVVVPDDVVPVPPDDPPPPPPDPPPPPPVVVVVVVVVVVVVVPD